Protein AF-A0A343TN16-F1 (afdb_monomer)

Solvent-accessible surface area (backbone atoms only — not comparable to full-atom values): 18286 Å² total; per-residue (Å²): 132,73,60,64,62,48,52,47,49,55,52,54,58,63,72,53,75,73,68,29,46,30,37,40,38,38,38,71,70,54,13,65,46,62,75,41,50,66,46,82,44,80,40,71,47,59,22,46,47,51,43,51,52,51,49,22,72,74,29,70,71,35,59,59,62,58,31,29,94,83,66,79,51,55,13,85,66,36,43,46,20,56,72,82,42,49,26,80,80,62,59,33,54,66,28,69,59,53,70,70,37,40,35,36,47,35,72,45,61,82,80,66,61,86,51,41,31,32,31,37,51,55,55,48,14,23,35,58,48,23,47,51,36,25,46,54,48,39,47,47,37,30,78,71,69,37,54,42,48,66,44,43,20,20,88,58,92,62,86,60,39,42,25,60,89,64,54,74,45,69,54,80,44,52,56,58,58,64,68,43,98,77,32,44,48,30,39,35,32,33,11,16,49,53,89,48,80,87,51,94,44,14,38,42,48,38,46,74,69,37,60,60,18,49,52,53,41,44,28,41,75,51,68,18,28,37,34,15,14,10,45,12,25,51,32,40,41,70,33,62,71,30,59,77,30,67,31,24,29,18,80,95,45,44,66,63,43,41,75,68,44,26,41,71,48,98,40,37,24,23,42,55,87,53,41,36,17,8,12,45,45,70,23,15,40,50,41,30,37,52,48,48,28,48,67,68,33,72,77,34,84,80,48,103,64,52,75,54,69,63,41,55,49,48,28,60,73,71,72,47,86,82,70,90,41,71,47,72,64,81,76,85,75,89,67,92,73,90,80,90,74,90,81,136

Organism: NCBI:txid2055893

InterPro domains:
  IPR002818 DJ-1/PfpI [PF01965] (117-293)
  IPR003749 Sulfur carrier ThiS/MoaD-like [PF02597] (25-112)
  IPR012675 Beta-grasp domain superfamily [G3DSA:3.10.20.30] (20-110)
  IPR016155 Molybdopterin synthase/thiamin biosynthesis sulphur carrier, beta-grasp [SSF54285] (17-112)
  IPR029062 Class I glutamine amidotransferase-like [G3DSA:3.40.50.880] (111-335)
  IPR029062 Class I glutamine amidotransferase-like [SSF52317] (116-302)
  IPR052158 Isonitrile Hydratase and Quaternary Amine Regulator [PTHR43130] (115-326)
  IPR054834 Small archaeal modifier protein 1/3 [NF041918] (22-112)

Sequence (344 aa):
MRTWERDRRLQEDRALTARVNVEFRLFGPFRDAAGTNQLAVETDANTYRELLGELEGRHPELEGELLDAEGTDLAGDTVVTKNGTDVRHLDGLETPVEDGDVVRAVPSVYGGSDTTSVHILLYDGFDELDAIGPYEVFDYAREFGVGIDPSYRTLEPVEQVTASHGTRILPDGTLPEPGASDAPDLLVVPGGGWSSRDGEASAWVEAQRGDVPRALSAHHRAGARVAGVCTGGLLLATAGLTDDRPAVTHASALEELRETGADVRDARVVDDGDLLTAGGVTSGLDLALYLVERIADPDVADTDVADPDVADRIATVIEYDRRFDVVRTAGTDATGGRDESEFD

Structure (mmCIF, N/CA/C/O backbone):
data_AF-A0A343TN16-F1
#
_entry.id   AF-A0A343TN16-F1
#
loop_
_atom_site.group_PDB
_atom_site.id
_atom_site.type_symbol
_atom_site.label_atom_id
_atom_site.label_alt_id
_atom_site.label_comp_id
_atom_site.label_asym_id
_atom_site.label_entity_id
_atom_site.label_seq_id
_atom_site.pdbx_PDB_ins_code
_atom_site.Cartn_x
_atom_site.Cartn_y
_atom_site.Cartn_z
_atom_site.occupancy
_atom_site.B_iso_or_equiv
_atom_site.auth_seq_id
_atom_site.auth_comp_id
_atom_site.auth_asym_id
_atom_site.auth_atom_id
_atom_site.pdbx_PDB_model_num
ATOM 1 N N . MET A 1 1 ? -40.435 20.219 65.864 1.00 49.56 1 MET A N 1
ATOM 2 C CA . MET A 1 1 ? -39.696 18.956 65.650 1.00 49.56 1 MET A CA 1
ATOM 3 C C . MET A 1 1 ? -40.179 18.136 64.443 1.00 49.56 1 MET A C 1
ATOM 5 O O . MET A 1 1 ? -39.541 17.147 64.160 1.00 49.56 1 MET A O 1
ATOM 9 N N . ARG A 1 2 ? -41.244 18.523 63.705 1.00 56.31 2 ARG A N 1
ATOM 10 C CA . ARG A 1 2 ? -41.738 17.779 62.514 1.00 56.31 2 ARG A CA 1
ATOM 11 C C . ARG A 1 2 ? -41.484 18.458 61.156 1.00 56.31 2 ARG A C 1
ATOM 13 O O . ARG A 1 2 ? -41.778 17.877 60.123 1.00 56.31 2 ARG A O 1
ATOM 20 N N . THR A 1 3 ? -40.987 19.693 61.150 1.00 52.75 3 THR A N 1
ATOM 21 C CA . THR A 1 3 ? -40.663 20.460 59.932 1.00 52.75 3 THR A CA 1
ATOM 22 C C . THR A 1 3 ? -39.215 20.253 59.497 1.00 52.75 3 THR A C 1
ATOM 24 O O . THR A 1 3 ? -38.964 20.076 58.317 1.00 52.75 3 THR A O 1
ATOM 27 N N . TRP A 1 4 ? -38.285 20.138 60.449 1.00 47.69 4 TRP A N 1
ATOM 28 C CA . TRP A 1 4 ? -36.859 19.920 60.168 1.00 47.69 4 TRP A CA 1
ATOM 29 C C . TRP A 1 4 ? -36.573 18.532 59.570 1.00 47.69 4 TRP A C 1
ATOM 31 O O . TRP A 1 4 ? -35.810 18.411 58.623 1.00 47.69 4 TRP A O 1
ATOM 41 N N . GLU A 1 5 ? -37.260 17.490 60.049 1.00 48.12 5 GLU A N 1
ATOM 42 C CA . GLU A 1 5 ? -37.194 16.142 59.458 1.00 48.12 5 GLU A CA 1
ATOM 43 C C . GLU A 1 5 ? -37.859 16.075 58.077 1.00 48.12 5 GLU A C 1
ATOM 45 O O . GLU A 1 5 ? -37.494 15.228 57.275 1.00 48.12 5 GLU A O 1
ATOM 50 N N . ARG A 1 6 ? -38.813 16.967 57.774 1.00 53.59 6 ARG A N 1
ATOM 51 C CA . ARG A 1 6 ? -39.521 17.004 56.486 1.00 53.59 6 ARG A CA 1
ATOM 52 C C . ARG A 1 6 ? -38.732 17.776 55.428 1.00 53.59 6 ARG A C 1
ATOM 54 O O . ARG A 1 6 ? -38.668 17.316 54.297 1.00 53.59 6 ARG A O 1
ATOM 61 N N . ASP A 1 7 ? -38.087 18.877 55.811 1.00 52.66 7 ASP A N 1
ATOM 62 C CA . ASP A 1 7 ? -37.171 19.630 54.945 1.00 52.66 7 ASP A CA 1
ATOM 63 C C . ASP A 1 7 ? -35.881 18.850 54.678 1.00 52.66 7 ASP A C 1
ATOM 65 O O . ASP A 1 7 ? -35.395 18.850 53.553 1.00 52.66 7 ASP A O 1
ATOM 69 N N . ARG A 1 8 ? -35.378 18.103 55.671 1.00 51.59 8 ARG A N 1
ATOM 70 C CA . ARG A 1 8 ? -34.257 17.181 55.477 1.00 51.59 8 ARG A CA 1
ATOM 71 C C . ARG A 1 8 ? -34.632 16.028 54.546 1.00 51.59 8 ARG A C 1
ATOM 73 O O . ARG A 1 8 ? -33.863 15.743 53.646 1.00 51.59 8 ARG A O 1
ATOM 80 N N . ARG A 1 9 ? -35.833 15.449 54.671 1.00 48.25 9 ARG A N 1
ATOM 81 C CA . ARG A 1 9 ? -36.319 14.423 53.731 1.00 48.25 9 ARG A CA 1
ATOM 82 C C . ARG A 1 9 ? -36.550 14.972 52.323 1.00 48.25 9 ARG A C 1
ATOM 84 O O . ARG A 1 9 ? -36.322 14.251 51.376 1.00 48.25 9 ARG A O 1
ATOM 91 N N . LEU A 1 10 ? -36.949 16.239 52.177 1.00 48.88 10 LEU A N 1
ATOM 92 C CA . LEU A 1 10 ? -37.098 16.908 50.875 1.00 48.88 10 LEU A CA 1
ATOM 93 C C . LEU A 1 10 ? -35.760 17.362 50.266 1.00 48.88 10 LEU A C 1
ATOM 95 O O . LEU A 1 10 ? -35.683 17.520 49.052 1.00 48.88 10 LEU A O 1
ATOM 99 N N . GLN A 1 11 ? -34.722 17.592 51.079 1.00 47.97 11 GLN A N 1
ATOM 100 C CA . GLN A 1 11 ? -33.345 17.818 50.619 1.00 47.97 11 GLN A CA 1
ATOM 101 C C . GLN A 1 11 ? -32.606 16.504 50.333 1.00 47.97 11 GLN A C 1
ATOM 103 O O . GLN A 1 11 ? -31.831 16.463 49.388 1.00 47.97 11 GLN A O 1
ATOM 108 N N . GLU A 1 12 ? -32.881 15.437 51.085 1.00 44.91 12 GLU A N 1
ATOM 109 C CA . GLU A 1 12 ? -32.401 14.074 50.821 1.00 44.91 12 GLU A CA 1
ATOM 110 C C . GLU A 1 12 ? -33.120 13.471 49.594 1.00 44.91 12 GLU A C 1
ATOM 112 O O . GLU A 1 12 ? -32.449 12.912 48.739 1.00 44.91 12 GLU A O 1
ATOM 117 N N . ASP A 1 13 ? -34.429 13.705 49.407 1.00 42.53 13 ASP A N 1
ATOM 118 C CA . ASP A 1 13 ? -35.179 13.322 48.190 1.00 42.53 13 ASP A CA 1
ATOM 119 C C . ASP A 1 13 ? -34.811 14.186 46.966 1.00 42.53 13 ASP A C 1
ATOM 121 O O . ASP A 1 13 ? -35.015 13.756 45.838 1.00 42.53 13 ASP A O 1
ATOM 125 N N . ARG A 1 14 ? -34.268 15.401 47.152 1.00 42.28 14 ARG A N 1
ATOM 126 C CA . ARG A 1 14 ? -33.701 16.224 46.057 1.00 42.28 14 ARG A CA 1
ATOM 127 C C . ARG A 1 14 ? -32.246 15.892 45.735 1.00 42.28 14 ARG A C 1
ATOM 129 O O . ARG A 1 14 ? -31.753 16.345 44.708 1.00 42.28 14 ARG A O 1
ATOM 136 N N . ALA A 1 15 ? -31.568 15.159 46.615 1.00 42.88 15 ALA A N 1
ATOM 137 C CA . ALA A 1 15 ? -30.232 14.620 46.378 1.00 42.88 15 ALA A CA 1
ATOM 138 C C . ALA A 1 15 ? -30.279 13.237 45.697 1.00 42.88 15 ALA A C 1
ATOM 140 O O . ALA A 1 15 ? -29.236 12.686 45.366 1.00 42.88 15 ALA A O 1
ATOM 141 N N . LEU A 1 16 ? -31.482 12.701 45.465 1.00 48.91 16 LEU A N 1
ATOM 142 C CA . LEU A 1 16 ? -31.745 11.523 44.649 1.00 48.91 16 LEU A CA 1
ATOM 143 C C . LEU A 1 16 ? -32.191 11.984 43.248 1.00 48.91 16 LEU A C 1
ATOM 145 O O . LEU A 1 16 ? -33.188 12.691 43.105 1.00 48.91 16 LEU A O 1
ATOM 149 N N . THR A 1 17 ? -31.417 11.573 42.238 1.00 54.09 17 THR A N 1
ATOM 150 C CA . THR A 1 17 ? -31.709 11.643 40.791 1.00 54.09 17 THR A CA 1
ATOM 151 C C . THR A 1 17 ? -31.594 13.018 40.107 1.00 54.09 17 THR A C 1
ATOM 153 O O . THR A 1 17 ? -32.508 13.475 39.418 1.00 54.09 17 THR A O 1
ATOM 156 N N . ALA A 1 18 ? -30.442 13.687 40.220 1.00 65.19 18 ALA A N 1
ATOM 157 C CA . ALA A 1 18 ? -30.061 14.665 39.197 1.00 65.19 18 ALA A CA 1
ATOM 158 C C . ALA A 1 18 ? -29.541 13.889 37.980 1.00 65.19 18 ALA A C 1
ATOM 160 O O . ALA A 1 18 ? -28.446 13.339 38.038 1.00 65.19 18 ALA A O 1
ATOM 161 N N . ARG A 1 19 ? -30.345 13.798 36.914 1.00 84.25 19 ARG A N 1
ATOM 162 C CA . ARG A 1 19 ? -29.878 13.205 35.658 1.00 84.25 19 ARG A CA 1
ATOM 163 C C . ARG A 1 19 ? -28.791 14.095 35.067 1.00 84.25 19 ARG A C 1
ATOM 165 O O . ARG A 1 19 ? -28.946 15.318 35.041 1.00 84.25 19 ARG A O 1
ATOM 172 N N . VAL A 1 20 ? -27.710 13.475 34.629 1.00 91.75 20 VAL A N 1
ATOM 173 C CA . VAL A 1 20 ? -26.542 14.132 34.046 1.00 91.75 20 VAL A CA 1
ATOM 174 C C . VAL A 1 20 ? -26.447 13.780 32.568 1.00 91.75 20 VAL A C 1
ATOM 176 O O . VAL A 1 20 ? -26.908 12.720 32.143 1.00 91.75 20 VAL A O 1
ATOM 179 N N . ASN A 1 21 ? -25.890 14.684 31.770 1.00 93.06 21 ASN A N 1
ATOM 180 C CA . ASN A 1 21 ? -25.667 14.471 30.348 1.00 93.06 21 ASN A CA 1
ATOM 181 C C . ASN A 1 21 ? -24.225 14.047 30.121 1.00 93.06 21 ASN A C 1
ATOM 183 O O . ASN A 1 21 ? -23.298 14.743 30.527 1.00 93.06 21 ASN A O 1
ATOM 187 N N . VAL A 1 22 ? -24.052 12.934 29.426 1.00 95.69 22 VAL A N 1
ATOM 188 C CA . VAL A 1 22 ? -22.752 12.363 29.095 1.00 95.69 22 VAL A CA 1
ATOM 189 C C . VAL A 1 22 ? -22.665 12.194 27.583 1.00 95.69 22 VAL A C 1
ATOM 191 O O . VAL A 1 22 ? -23.631 11.786 26.937 1.00 95.69 22 VAL A O 1
ATOM 194 N N . GLU A 1 23 ? -21.515 12.514 27.000 1.00 93.69 23 GLU A N 1
ATOM 195 C CA . GLU A 1 23 ? -21.214 12.254 25.592 1.00 93.69 23 GLU A CA 1
ATOM 196 C C . GLU A 1 23 ? -20.346 10.999 25.486 1.00 93.69 23 GLU A C 1
ATOM 198 O O . GLU A 1 23 ? -19.201 10.994 25.931 1.00 93.69 23 GLU A O 1
ATOM 203 N N . PHE A 1 24 ? -20.855 9.949 24.851 1.00 93.00 24 PHE A N 1
ATOM 204 C CA . PHE A 1 24 ? -20.050 8.807 24.442 1.00 93.00 24 PHE A CA 1
ATOM 205 C C . PHE A 1 24 ? -19.439 9.040 23.068 1.00 93.00 24 PHE A C 1
ATOM 207 O O . PHE A 1 24 ? -20.124 9.447 22.129 1.00 93.00 24 PHE A O 1
ATOM 214 N N . ARG A 1 25 ? -18.159 8.700 22.940 1.00 86.38 25 ARG A N 1
ATOM 215 C CA . ARG A 1 25 ? -17.454 8.544 21.669 1.00 86.38 25 ARG A CA 1
ATOM 216 C C . ARG A 1 25 ? -17.039 7.092 21.520 1.00 86.38 25 ARG A C 1
ATOM 218 O O . ARG A 1 25 ? -16.267 6.587 22.340 1.00 86.38 25 ARG A O 1
ATOM 225 N N . LEU A 1 26 ? -17.565 6.455 20.484 1.00 84.12 26 LEU A N 1
ATOM 226 C CA . LEU A 1 26 ? -17.401 5.034 20.210 1.00 84.12 26 LEU A CA 1
ATOM 227 C C . LEU A 1 26 ? -16.500 4.833 18.993 1.00 84.12 26 LEU A C 1
ATOM 229 O O . LEU A 1 26 ? -16.500 5.645 18.063 1.00 84.12 26 LEU A O 1
ATOM 233 N N . PHE A 1 27 ? -15.726 3.752 19.015 1.00 77.00 27 PHE A N 1
ATOM 234 C CA . PHE A 1 27 ? -14.701 3.450 18.019 1.00 77.00 27 PHE A CA 1
ATOM 235 C C . PHE A 1 27 ? -14.769 1.979 17.609 1.00 77.00 27 PHE A C 1
ATOM 237 O O . PHE A 1 27 ? -15.127 1.130 18.425 1.00 77.00 27 PHE A O 1
ATOM 244 N N . GLY A 1 28 ? -14.392 1.694 16.359 1.00 75.25 28 GLY A N 1
ATOM 245 C CA . GLY A 1 28 ? -14.323 0.332 15.822 1.00 75.25 28 GLY A CA 1
ATOM 246 C C . GLY A 1 28 ? -15.630 -0.450 16.029 1.00 75.25 28 GLY A C 1
ATOM 247 O O . GLY A 1 28 ? -16.699 0.131 15.824 1.00 75.25 28 GLY A O 1
ATOM 248 N N . PRO A 1 29 ? -15.567 -1.703 16.520 1.00 72.31 29 PRO A N 1
ATOM 249 C CA . PRO A 1 29 ? -16.740 -2.544 16.760 1.00 72.31 29 PRO A CA 1
ATOM 250 C C . PRO A 1 29 ? -17.847 -1.874 17.583 1.00 72.31 29 PRO A C 1
ATOM 252 O O . PRO A 1 29 ? -19.023 -2.060 17.290 1.00 72.31 29 PRO A O 1
ATOM 255 N N . PHE A 1 30 ? -17.507 -1.025 18.562 1.00 81.56 30 PHE A N 1
ATOM 256 C CA . PHE A 1 30 ? -18.523 -0.350 19.378 1.00 81.56 30 PHE A CA 1
ATOM 257 C C . PHE A 1 30 ? -19.328 0.675 18.579 1.00 81.56 30 PHE A C 1
ATOM 259 O O . PHE A 1 30 ? -20.517 0.862 18.823 1.00 81.56 30 PHE A O 1
ATOM 266 N N . ARG A 1 31 ? -18.687 1.357 17.621 1.00 80.19 31 ARG A N 1
ATOM 267 C CA . ARG A 1 31 ? -19.376 2.267 16.698 1.00 80.19 31 ARG A CA 1
ATOM 268 C C . ARG A 1 31 ? -20.323 1.479 15.801 1.00 80.19 31 ARG A C 1
ATOM 270 O O . ARG A 1 31 ? -21.446 1.925 15.584 1.00 80.19 31 ARG A O 1
ATOM 277 N N . ASP A 1 32 ? -19.855 0.349 15.284 1.00 72.81 32 ASP A N 1
ATOM 278 C CA . ASP A 1 32 ? -20.600 -0.462 14.324 1.00 72.81 32 ASP A CA 1
ATOM 279 C C . ASP A 1 32 ? -21.829 -1.092 14.999 1.00 72.81 32 ASP A C 1
ATOM 281 O O . ASP A 1 32 ? -22.939 -0.986 14.479 1.00 72.81 32 ASP A O 1
ATOM 285 N N . ALA A 1 33 ? -21.665 -1.602 16.223 1.00 74.06 33 ALA A N 1
ATOM 286 C CA . ALA A 1 33 ? -22.756 -2.086 17.066 1.00 74.06 33 ALA A CA 1
ATOM 287 C C . ALA A 1 33 ? -23.747 -0.974 17.459 1.00 74.06 33 ALA A C 1
ATOM 289 O O . ALA A 1 33 ? -24.959 -1.170 17.422 1.00 74.06 33 ALA A O 1
ATOM 290 N N . ALA A 1 34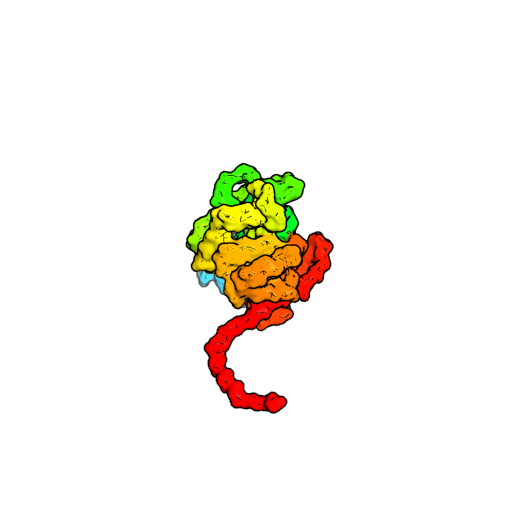 ? -23.262 0.226 17.796 1.00 76.75 34 ALA A N 1
ATOM 291 C CA . ALA A 1 34 ? -24.133 1.344 18.164 1.00 76.75 34 ALA A CA 1
ATOM 292 C C . ALA A 1 34 ? -24.800 2.048 16.966 1.00 76.75 34 ALA A C 1
ATOM 294 O O . ALA A 1 34 ? -25.726 2.842 17.161 1.00 76.75 34 ALA A O 1
ATOM 295 N N . GLY A 1 35 ? -24.308 1.825 15.743 1.00 76.25 35 GLY A N 1
ATOM 296 C CA . GLY A 1 35 ? -24.730 2.524 14.525 1.00 76.25 35 GLY A CA 1
ATOM 297 C C . GLY A 1 35 ? -24.344 4.011 14.472 1.00 76.25 35 GLY A C 1
ATOM 298 O O . GLY A 1 35 ? -24.856 4.755 13.635 1.00 76.25 35 GLY A O 1
ATOM 299 N N . THR A 1 36 ? -23.482 4.485 15.377 1.00 75.56 36 THR A N 1
ATOM 300 C CA . THR A 1 36 ? -23.016 5.881 15.442 1.00 75.56 36 THR A CA 1
ATOM 301 C C . THR A 1 36 ? -21.710 5.991 16.228 1.00 75.56 36 THR A C 1
ATOM 303 O O . THR A 1 36 ? -21.440 5.214 17.141 1.00 75.56 36 THR A O 1
ATOM 306 N N . ASN A 1 37 ? -20.887 6.990 15.899 1.00 67.81 37 ASN A N 1
ATOM 307 C CA . ASN A 1 37 ? -19.631 7.267 16.604 1.00 67.81 37 ASN A CA 1
ATOM 308 C C . ASN A 1 37 ? -19.799 8.207 17.809 1.00 67.81 37 ASN A C 1
ATOM 310 O O . ASN A 1 37 ? -18.862 8.358 18.595 1.00 67.81 37 ASN A O 1
ATOM 314 N N . GLN A 1 38 ? -20.959 8.854 17.948 1.00 84.19 38 GLN A N 1
ATOM 315 C CA . GLN A 1 38 ? -21.271 9.766 19.045 1.00 84.19 38 GLN A CA 1
ATOM 316 C C . GLN A 1 38 ? -22.696 9.557 19.551 1.00 84.19 38 GLN A C 1
ATOM 318 O O . GLN A 1 38 ? -23.645 9.485 18.765 1.00 84.19 38 GLN A O 1
ATOM 323 N N . LEU A 1 39 ? -22.844 9.510 20.875 1.00 88.50 39 LEU A N 1
ATOM 324 C CA . LEU A 1 39 ? -24.129 9.390 21.561 1.00 88.50 39 LEU A CA 1
ATOM 325 C C . LEU A 1 39 ? -24.182 10.357 22.739 1.00 88.50 39 LEU A C 1
ATOM 327 O O . LEU A 1 39 ? -23.307 10.348 23.597 1.00 88.50 39 LEU A O 1
ATOM 331 N N . ALA A 1 40 ? -25.244 11.155 22.813 1.00 90.38 40 ALA A N 1
ATOM 332 C CA . ALA A 1 40 ? -25.573 11.903 24.018 1.00 90.38 40 ALA A CA 1
ATOM 333 C C . ALA A 1 40 ? -26.529 11.066 24.878 1.00 90.38 40 ALA A C 1
ATOM 335 O O . ALA A 1 40 ? -27.615 10.683 24.430 1.00 90.38 40 ALA A O 1
ATOM 336 N N . VAL A 1 41 ? -26.123 10.781 26.110 1.00 90.81 41 VAL A N 1
ATOM 337 C CA . VAL A 1 41 ? -26.854 9.945 27.061 1.00 90.81 41 VAL A CA 1
ATOM 338 C C . VAL A 1 41 ? -27.200 10.778 28.289 1.00 90.81 41 VAL A C 1
ATOM 340 O O . VAL A 1 41 ? -26.325 11.272 28.990 1.00 90.81 41 VAL A O 1
ATOM 343 N N . GLU A 1 42 ? -28.497 10.937 28.542 1.00 94.38 42 GLU A N 1
ATOM 344 C CA . GLU A 1 42 ? -29.010 11.474 29.802 1.00 94.38 42 GLU A CA 1
ATOM 345 C C . GLU A 1 42 ? -29.247 10.306 30.772 1.00 94.38 42 GLU A C 1
ATOM 347 O O . GLU A 1 42 ? -30.136 9.482 30.537 1.00 94.38 42 GLU A O 1
ATOM 352 N N . THR A 1 43 ? -28.473 10.245 31.853 1.00 92.94 43 THR A N 1
ATOM 353 C CA . THR A 1 43 ? -28.395 9.090 32.766 1.00 92.94 43 THR A CA 1
ATOM 354 C C . THR A 1 43 ? -28.520 9.513 34.232 1.00 92.94 43 THR A C 1
ATOM 356 O O . THR A 1 43 ? -28.252 10.663 34.583 1.00 92.94 43 THR A O 1
ATOM 359 N N . ASP A 1 44 ? -28.957 8.601 35.096 1.00 92.69 44 ASP A N 1
ATOM 360 C CA . ASP A 1 44 ? -28.862 8.700 36.557 1.00 92.69 44 ASP A CA 1
ATOM 361 C C . ASP A 1 44 ? -27.793 7.770 37.162 1.00 92.69 44 ASP A C 1
ATOM 363 O O . ASP A 1 44 ? -27.732 7.620 38.386 1.00 92.69 44 ASP A O 1
ATOM 367 N N . ALA A 1 45 ? -26.936 7.186 36.317 1.00 93.38 45 ALA A N 1
ATOM 368 C CA . ALA A 1 45 ? -25.781 6.401 36.724 1.00 93.38 45 ALA A CA 1
ATOM 369 C C . ALA A 1 45 ? -24.828 7.231 37.588 1.00 93.38 45 ALA A C 1
ATOM 371 O O . ALA A 1 45 ? -24.448 8.352 37.247 1.00 93.38 45 ALA A O 1
ATOM 372 N N . ASN A 1 46 ? -24.410 6.649 38.707 1.00 93.44 46 ASN A N 1
ATOM 373 C CA . ASN A 1 46 ? -23.479 7.273 39.641 1.00 93.44 46 ASN A CA 1
ATOM 374 C C . ASN A 1 46 ? -22.033 6.883 39.331 1.00 93.44 46 ASN A C 1
ATOM 376 O O . ASN A 1 46 ? -21.118 7.636 39.661 1.00 93.44 46 ASN A O 1
ATOM 380 N N . THR A 1 47 ? -21.826 5.724 38.702 1.00 96.94 47 THR A N 1
ATOM 381 C CA . THR A 1 47 ? -20.507 5.174 38.375 1.00 96.94 47 THR A CA 1
ATOM 382 C C . THR A 1 47 ? -20.395 4.806 36.900 1.00 96.94 47 THR A C 1
ATOM 384 O O . THR A 1 47 ? -21.396 4.582 36.216 1.00 96.94 47 THR A O 1
ATOM 387 N N . TYR A 1 48 ? -19.161 4.716 36.399 1.00 96.69 48 TYR A N 1
ATOM 388 C CA . TYR A 1 48 ? -18.905 4.289 35.021 1.00 96.69 48 TYR A CA 1
ATOM 389 C C . TYR A 1 48 ? -19.383 2.851 34.765 1.00 96.69 48 TYR A C 1
ATOM 391 O O . TYR A 1 48 ? -19.813 2.559 33.656 1.00 96.69 48 TYR A O 1
ATOM 399 N N . ARG A 1 49 ? -19.407 1.978 35.782 1.00 96.56 49 ARG A N 1
ATOM 400 C CA . ARG A 1 49 ? -20.054 0.657 35.707 1.00 96.56 49 ARG A CA 1
ATOM 401 C C . ARG A 1 49 ? -21.527 0.762 35.316 1.00 96.56 49 ARG A C 1
ATOM 403 O O . ARG A 1 49 ? -21.956 0.133 34.355 1.00 96.56 49 ARG A O 1
ATOM 410 N N . GLU A 1 50 ? -22.295 1.541 36.080 1.00 96.12 50 GLU A N 1
ATOM 411 C CA . GLU A 1 50 ? -23.736 1.724 35.864 1.00 96.12 50 GLU A CA 1
ATOM 412 C C . GLU A 1 50 ? -24.000 2.366 34.499 1.00 96.12 50 GLU A C 1
ATOM 414 O O . GLU A 1 50 ? -24.892 1.940 33.770 1.00 96.12 50 GLU A O 1
ATOM 419 N N . LEU A 1 51 ? -23.173 3.344 34.133 1.00 96.69 51 LEU A N 1
ATOM 420 C CA . LEU A 1 51 ? -23.262 4.072 32.875 1.00 96.69 51 LEU A CA 1
ATOM 421 C C . LEU A 1 51 ? -22.995 3.178 31.650 1.00 96.69 51 LEU A C 1
ATOM 423 O O . LEU A 1 51 ? -23.734 3.251 30.669 1.00 96.69 51 LEU A O 1
ATOM 427 N N . LEU A 1 52 ? -21.959 2.333 31.693 1.00 95.56 52 LEU A N 1
ATOM 428 C CA . LEU A 1 52 ? -21.657 1.385 30.613 1.00 95.56 52 LEU A CA 1
ATOM 429 C C . LEU A 1 52 ? -22.741 0.308 30.502 1.00 95.56 52 LEU A C 1
ATOM 431 O O . LEU A 1 52 ? -23.186 0.018 29.396 1.00 95.56 52 LEU A O 1
ATOM 435 N N . GLY A 1 53 ? -23.237 -0.207 31.632 1.00 94.56 53 GLY A N 1
ATOM 436 C CA . GLY A 1 53 ? -24.350 -1.158 31.639 1.00 94.56 53 GLY A CA 1
ATOM 437 C C . GLY A 1 53 ? -25.657 -0.558 31.103 1.00 94.56 53 GLY A C 1
ATOM 438 O O . GLY A 1 53 ? -26.413 -1.241 30.414 1.00 94.56 53 GLY A O 1
ATOM 439 N N . GLU A 1 54 ? -25.925 0.730 31.353 1.00 93.88 54 GLU A N 1
ATOM 440 C CA . GLU A 1 54 ? -27.050 1.429 30.717 1.00 93.88 54 GLU A CA 1
ATOM 441 C C . GLU A 1 54 ? -26.860 1.517 29.196 1.00 93.88 54 GLU A C 1
ATOM 443 O O . GLU A 1 54 ? -27.822 1.330 28.449 1.00 93.88 54 GLU A O 1
ATOM 448 N N . LEU A 1 55 ? -25.636 1.780 28.728 1.00 93.00 55 LEU A N 1
ATOM 449 C CA . LEU A 1 55 ? -25.339 1.846 27.299 1.00 93.00 55 LEU A CA 1
ATOM 450 C C . LEU A 1 55 ? -25.552 0.487 26.611 1.00 93.00 55 LEU A C 1
ATOM 452 O O . LEU A 1 55 ? -26.264 0.447 25.608 1.00 93.00 55 LEU A O 1
ATOM 456 N N . GLU A 1 56 ? -25.027 -0.608 27.170 1.00 92.81 56 GLU A N 1
ATOM 457 C CA . GLU A 1 56 ? -25.269 -1.976 26.673 1.00 92.81 56 GLU A CA 1
ATOM 458 C C . GLU A 1 56 ? -26.765 -2.334 26.708 1.00 92.81 56 GLU A C 1
ATOM 460 O O . GLU A 1 56 ? -27.313 -2.881 25.756 1.00 92.81 56 GLU A O 1
ATOM 465 N N . GLY A 1 57 ? -27.491 -1.932 27.757 1.00 89.19 57 GLY A N 1
ATOM 466 C CA . GLY A 1 57 ? -28.939 -2.149 27.839 1.00 89.19 57 GLY A CA 1
ATOM 467 C C . GLY A 1 57 ? -29.756 -1.376 26.791 1.00 89.19 57 GLY A C 1
ATOM 468 O O . GLY A 1 57 ? -30.869 -1.783 26.448 1.00 89.19 57 GLY A O 1
ATOM 469 N N . ARG A 1 58 ? -29.233 -0.253 26.283 1.00 89.62 58 ARG A N 1
ATOM 470 C CA . ARG A 1 58 ? -29.864 0.562 25.226 1.00 89.62 58 ARG A CA 1
ATOM 471 C C . ARG A 1 58 ? -29.488 0.109 23.818 1.00 89.62 58 ARG A C 1
ATOM 473 O O . ARG A 1 58 ? -30.260 0.371 22.896 1.00 89.62 58 ARG A O 1
ATOM 480 N N . HIS A 1 59 ? -28.343 -0.549 23.678 1.00 87.31 59 HIS A N 1
ATOM 481 C CA . HIS A 1 59 ? -27.792 -1.070 22.433 1.00 87.31 59 HIS A CA 1
ATOM 482 C C . HIS A 1 59 ? -27.433 -2.546 22.646 1.00 87.31 59 HIS A C 1
ATOM 484 O O . HIS A 1 59 ? -26.295 -2.836 23.008 1.00 87.31 59 HIS A O 1
ATOM 490 N N . PRO A 1 60 ? -28.388 -3.477 22.462 1.00 85.94 60 PRO A N 1
ATOM 491 C CA . PRO A 1 60 ? -28.166 -4.903 22.710 1.00 85.94 60 PRO A CA 1
ATOM 492 C C . PRO A 1 60 ? -26.985 -5.493 21.929 1.00 85.94 60 PRO A C 1
ATOM 494 O O . PRO A 1 60 ? -26.402 -6.483 22.351 1.00 85.94 60 PRO A O 1
ATOM 497 N N . GLU A 1 61 ? -26.615 -4.885 20.802 1.00 84.00 61 GLU A N 1
ATOM 498 C CA . GLU A 1 61 ? -25.439 -5.252 20.011 1.00 84.00 61 GLU A CA 1
ATOM 499 C C . GLU A 1 61 ? -24.104 -4.981 20.733 1.00 84.00 61 GLU A C 1
ATOM 501 O O . GLU A 1 61 ? -23.077 -5.497 20.307 1.00 84.00 61 GLU A O 1
ATOM 506 N N . LEU A 1 62 ? -24.106 -4.181 21.808 1.00 84.62 62 LEU A N 1
ATOM 507 C CA . LEU A 1 62 ? -22.953 -3.924 22.678 1.00 84.62 62 LEU A CA 1
ATOM 508 C C . LEU A 1 62 ? -22.905 -4.843 23.908 1.00 84.62 62 LEU A C 1
ATOM 510 O O . LEU A 1 62 ? -21.977 -4.721 24.701 1.00 84.62 62 LEU A O 1
ATOM 514 N N . GLU A 1 63 ? -23.894 -5.714 24.129 1.00 85.25 63 GLU A N 1
ATOM 515 C CA . GLU A 1 63 ? -23.946 -6.550 25.335 1.00 85.25 63 GLU A CA 1
ATOM 516 C C . GLU A 1 63 ? -22.723 -7.479 25.423 1.00 85.25 63 GLU A C 1
ATOM 518 O O . GLU A 1 63 ? -22.531 -8.355 24.580 1.00 85.25 63 GLU A O 1
ATOM 523 N N . GLY A 1 64 ? -21.907 -7.303 26.469 1.00 79.19 64 GLY A N 1
ATOM 524 C CA . GLY A 1 64 ? -20.679 -8.076 26.675 1.00 79.19 64 GLY A CA 1
ATOM 525 C C . GLY A 1 64 ? -19.455 -7.541 25.923 1.00 79.19 64 GLY A C 1
ATOM 526 O O . GLY A 1 64 ? -18.386 -8.148 26.001 1.00 79.19 64 GLY A O 1
ATOM 527 N N . GLU A 1 65 ? -19.599 -6.419 25.213 1.00 83.81 65 GLU A N 1
ATOM 528 C CA . GLU A 1 65 ? -18.525 -5.766 24.455 1.00 83.81 65 GLU A CA 1
ATOM 529 C C . GLU A 1 65 ? -17.834 -4.658 25.266 1.00 83.81 65 GLU A C 1
ATOM 531 O O . GLU A 1 65 ? -16.665 -4.354 25.026 1.00 83.81 65 GLU A O 1
ATOM 536 N N . LEU A 1 66 ? -18.521 -4.047 26.241 1.00 90.25 66 LEU A N 1
ATOM 537 C CA . LEU A 1 66 ? -17.960 -2.995 27.099 1.00 90.25 66 LEU A CA 1
ATOM 538 C C . LEU A 1 66 ? -17.649 -3.510 28.504 1.00 90.25 66 LEU A C 1
ATOM 540 O O . LEU A 1 66 ? -16.618 -3.146 29.078 1.00 90.25 66 LEU A O 1
ATOM 544 N N . LEU A 1 67 ? -18.525 -4.350 29.053 1.00 91.81 67 LEU A N 1
ATOM 545 C CA . LEU A 1 67 ? -18.371 -4.998 30.353 1.00 91.81 67 LEU A CA 1
ATOM 546 C C . LEU A 1 67 ? -18.196 -6.511 30.192 1.00 91.81 67 LEU A C 1
ATOM 548 O O . LEU A 1 67 ? -18.747 -7.124 29.282 1.00 91.81 67 LEU A O 1
ATOM 552 N N . ASP A 1 68 ? -17.422 -7.129 31.085 1.00 88.06 68 ASP A N 1
ATOM 553 C CA . ASP A 1 68 ? -17.307 -8.587 31.119 1.0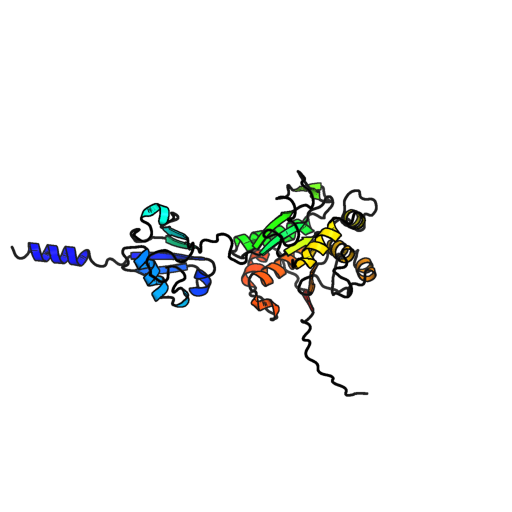0 88.06 68 ASP A CA 1
ATOM 554 C C . ASP A 1 68 ? -18.665 -9.267 31.396 1.00 88.06 68 ASP A C 1
ATOM 556 O O . ASP A 1 68 ? -19.640 -8.642 31.815 1.00 88.06 68 ASP A O 1
ATOM 560 N N . ALA A 1 69 ? -18.735 -10.588 31.208 1.00 82.81 69 ALA A N 1
ATOM 561 C CA . ALA A 1 69 ? -19.974 -11.349 31.401 1.00 82.81 69 ALA A CA 1
ATOM 562 C C . ALA A 1 69 ? -20.552 -11.275 32.834 1.00 82.81 69 ALA A C 1
ATOM 564 O O . ALA A 1 69 ? -21.716 -11.619 33.046 1.00 82.81 69 ALA A O 1
ATOM 565 N N . GLU A 1 70 ? -19.750 -10.875 33.826 1.00 85.25 70 GLU A N 1
ATOM 566 C CA . GLU A 1 70 ? -20.178 -10.703 35.218 1.00 85.25 70 GLU A CA 1
ATOM 567 C C . GLU A 1 70 ? -20.585 -9.245 35.519 1.00 85.25 70 GLU A C 1
ATOM 569 O O . GLU A 1 70 ? -21.125 -8.962 36.593 1.00 85.25 70 GLU A O 1
ATOM 574 N N . GLY A 1 71 ? -20.353 -8.321 34.581 1.00 86.19 71 GLY A N 1
ATOM 575 C CA . GLY A 1 71 ? -20.507 -6.882 34.752 1.00 86.19 71 GLY A CA 1
ATOM 576 C C . GLY A 1 71 ? -19.547 -6.301 35.789 1.00 86.19 71 GLY A C 1
ATOM 577 O O . GLY A 1 71 ? -19.835 -5.239 36.353 1.00 86.19 71 GLY A O 1
ATOM 578 N N . THR A 1 72 ? -18.458 -7.012 36.115 1.00 87.50 72 THR A N 1
ATOM 579 C CA . THR A 1 72 ? -17.544 -6.692 37.225 1.00 87.50 72 THR A CA 1
ATOM 580 C C . THR A 1 72 ? -16.301 -5.919 36.799 1.00 87.50 72 THR A C 1
ATOM 582 O O . THR A 1 72 ? -15.821 -5.088 37.581 1.00 87.50 72 THR A O 1
ATOM 585 N N . ASP A 1 73 ? -15.854 -6.102 35.564 1.00 90.75 73 ASP A N 1
ATOM 586 C CA . ASP A 1 73 ? -14.728 -5.402 34.950 1.00 90.75 73 ASP A CA 1
ATOM 587 C C . ASP A 1 73 ? -15.042 -5.027 33.488 1.00 90.75 73 ASP A C 1
ATOM 589 O O . ASP A 1 73 ? -16.116 -5.340 32.967 1.00 90.75 73 ASP A O 1
ATOM 593 N N . LEU A 1 74 ? -14.130 -4.302 32.840 1.00 90.44 74 LEU A N 1
ATOM 594 C CA . LEU A 1 74 ? -14.214 -4.001 31.409 1.00 90.44 74 LEU A CA 1
ATOM 595 C C . LEU A 1 74 ? -14.048 -5.283 30.578 1.00 90.44 74 LEU A C 1
ATOM 597 O O . LEU A 1 74 ? -13.256 -6.160 30.922 1.00 90.44 74 LEU A O 1
ATOM 601 N N . ALA A 1 75 ? -14.784 -5.384 29.470 1.00 84.88 75 ALA A N 1
ATOM 602 C CA . ALA A 1 75 ? -14.698 -6.528 28.568 1.00 84.88 75 ALA A CA 1
ATOM 603 C C . ALA A 1 75 ? -13.330 -6.589 27.879 1.00 84.88 75 ALA A C 1
ATOM 605 O O . ALA A 1 75 ? -12.892 -5.625 27.240 1.00 84.88 75 ALA A O 1
ATOM 606 N N . GLY A 1 76 ? -12.673 -7.748 27.961 1.00 81.75 76 GLY A N 1
ATOM 607 C CA . GLY A 1 76 ? -11.373 -7.969 27.334 1.00 81.75 76 GLY A CA 1
ATOM 608 C C . GLY A 1 76 ? -10.350 -6.937 27.800 1.00 81.75 76 GLY A C 1
ATOM 609 O O . GLY A 1 76 ? -10.173 -6.721 28.995 1.00 81.75 76 GLY A O 1
ATOM 610 N N . ASP A 1 77 ? -9.681 -6.287 26.852 1.00 77.56 77 ASP A N 1
ATOM 611 C CA . ASP A 1 77 ? -8.704 -5.256 27.184 1.00 77.56 77 ASP A CA 1
ATOM 612 C C . ASP A 1 77 ? -9.306 -3.828 27.182 1.00 77.56 77 ASP A C 1
ATOM 614 O O . ASP A 1 77 ? -8.578 -2.885 27.486 1.00 77.56 77 ASP A O 1
ATOM 618 N N . THR A 1 78 ? -10.588 -3.640 26.831 1.00 85.12 78 THR A N 1
ATOM 619 C CA . THR A 1 78 ? -11.265 -2.344 26.581 1.00 85.12 78 THR A CA 1
ATOM 620 C C . THR A 1 78 ? -10.757 -1.171 27.426 1.00 85.12 78 THR A C 1
ATOM 622 O O . THR A 1 78 ? -10.684 -1.225 28.651 1.00 85.12 78 THR A O 1
ATOM 625 N N . VAL A 1 79 ? -10.424 -0.063 26.759 1.00 86.88 79 VAL A N 1
ATOM 626 C CA . VAL A 1 79 ? -10.048 1.206 27.386 1.00 86.88 79 VAL A CA 1
ATOM 627 C C . VAL A 1 79 ? -11.256 2.124 27.452 1.00 86.88 79 VAL A C 1
ATOM 629 O O . VAL A 1 79 ? -11.778 2.571 26.430 1.00 86.88 79 VAL A O 1
ATOM 632 N N . VAL A 1 80 ? -11.641 2.499 28.667 1.00 92.56 80 VAL A N 1
ATOM 633 C CA . VAL A 1 80 ? -12.632 3.552 28.893 1.00 92.56 80 VAL A CA 1
ATOM 634 C C . VAL A 1 80 ? -11.945 4.763 29.505 1.00 92.56 80 VAL A C 1
ATOM 636 O O . VAL A 1 80 ? -11.165 4.641 30.446 1.00 92.56 80 VAL A O 1
ATOM 639 N N . THR A 1 81 ? -12.219 5.952 28.972 1.00 92.69 81 THR A N 1
ATOM 640 C CA . THR A 1 81 ? -11.671 7.207 29.506 1.00 92.69 81 THR A CA 1
ATOM 641 C C . THR A 1 81 ? -12.773 8.160 29.944 1.00 92.69 81 THR A C 1
ATOM 643 O O . THR A 1 81 ? -13.769 8.314 29.240 1.00 92.69 81 THR A O 1
ATOM 646 N N . LYS A 1 82 ? -12.538 8.856 31.059 1.00 96.00 82 LYS A N 1
ATOM 647 C CA . LYS A 1 82 ? -13.271 10.041 31.512 1.00 96.00 82 LYS A CA 1
ATOM 648 C C . LYS A 1 82 ? -12.511 11.290 31.085 1.00 96.00 82 LYS A C 1
ATOM 650 O O . L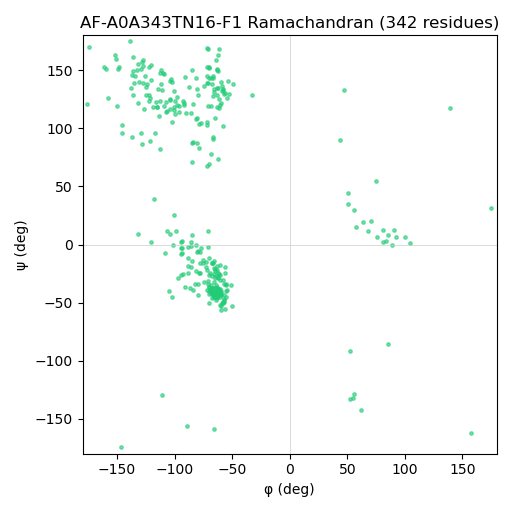YS A 1 82 ? -11.396 11.522 31.555 1.00 96.00 82 LYS A O 1
ATOM 655 N N . ASN A 1 83 ? -13.079 12.099 30.191 1.00 90.31 83 ASN A N 1
ATOM 656 C CA . ASN A 1 83 ? -12.486 13.370 29.745 1.00 90.31 83 ASN A CA 1
ATOM 657 C C . ASN A 1 83 ? -11.015 13.236 29.286 1.00 90.31 83 ASN A C 1
ATOM 659 O O . ASN A 1 83 ? -10.199 14.133 29.487 1.00 90.31 83 ASN A O 1
ATOM 663 N N . GLY A 1 84 ? -10.675 12.096 28.670 1.00 79.50 84 GLY A N 1
ATOM 664 C CA . GLY A 1 84 ? -9.327 11.781 28.182 1.00 79.50 84 GLY A CA 1
ATOM 665 C C . GLY A 1 84 ? -8.395 11.092 29.187 1.00 79.50 84 GLY A C 1
ATOM 666 O O . GLY A 1 84 ? -7.270 10.772 28.821 1.00 79.50 84 GLY A O 1
ATOM 667 N N . THR A 1 85 ? -8.839 10.831 30.420 1.00 83.94 85 THR A N 1
ATOM 668 C CA . THR A 1 85 ? -8.083 10.051 31.416 1.00 83.94 85 THR A CA 1
ATOM 669 C C . THR A 1 85 ? -8.666 8.648 31.526 1.00 83.94 85 THR A C 1
ATOM 671 O O . THR A 1 85 ? -9.863 8.510 31.759 1.00 83.94 85 THR A O 1
ATOM 674 N N . ASP A 1 86 ? -7.843 7.614 31.356 1.00 88.88 86 ASP A N 1
ATOM 675 C CA . ASP A 1 86 ? -8.251 6.214 31.535 1.00 88.88 86 ASP A CA 1
ATOM 676 C C . ASP A 1 86 ? -8.836 5.994 32.937 1.00 88.88 86 ASP A C 1
ATOM 678 O O . ASP A 1 86 ? -8.229 6.393 33.936 1.00 88.88 86 ASP A O 1
ATOM 682 N N . VAL A 1 87 ? -10.009 5.363 33.021 1.00 92.06 87 VAL A N 1
ATOM 683 C CA . VAL A 1 87 ? -10.688 5.102 34.298 1.00 92.06 87 VAL A CA 1
ATOM 684 C C . VAL A 1 87 ? -9.852 4.217 35.223 1.00 92.06 87 VAL A C 1
ATOM 686 O O . VAL A 1 87 ? -9.939 4.358 36.439 1.00 92.06 87 VAL A O 1
ATOM 689 N N . ARG A 1 88 ? -8.954 3.381 34.685 1.00 88.44 88 ARG A N 1
ATOM 690 C CA . ARG A 1 88 ? -7.980 2.585 35.458 1.00 88.44 88 ARG A CA 1
ATOM 691 C C . ARG A 1 88 ? -6.940 3.446 36.180 1.00 88.44 88 ARG A C 1
ATOM 693 O O . ARG A 1 88 ? -6.302 2.979 37.121 1.00 88.44 88 ARG A O 1
ATOM 700 N N . HIS A 1 89 ? -6.751 4.693 35.748 1.00 89.69 89 HIS A N 1
ATOM 701 C CA . HIS A 1 89 ? -5.930 5.699 36.432 1.00 89.69 89 HIS A CA 1
ATOM 702 C C . HIS A 1 89 ? -6.746 6.606 37.371 1.00 89.69 89 HIS A C 1
ATOM 704 O O . HIS A 1 89 ? -6.182 7.516 37.981 1.00 89.69 89 HIS A O 1
ATOM 710 N N . LEU A 1 90 ? -8.052 6.357 37.485 1.00 91.56 90 LEU A N 1
ATOM 711 C CA . LEU A 1 90 ? -8.979 6.973 38.430 1.00 91.56 90 LEU A CA 1
ATOM 712 C C . LEU A 1 90 ? -9.411 5.908 39.458 1.00 91.56 90 LEU A C 1
ATOM 714 O O . LEU A 1 90 ? -8.554 5.222 40.014 1.00 91.56 90 LEU A O 1
ATOM 718 N N . ASP A 1 91 ? -10.716 5.742 39.688 1.00 94.06 91 ASP A N 1
ATOM 719 C CA . ASP A 1 91 ? -11.285 4.745 40.607 1.00 94.06 91 ASP A CA 1
ATOM 720 C C . ASP A 1 91 ? -11.815 3.500 39.858 1.00 94.06 91 ASP A C 1
ATOM 722 O O . ASP A 1 91 ? -12.717 2.799 40.319 1.00 94.06 91 ASP A O 1
ATOM 726 N N . GLY A 1 92 ? -11.278 3.214 38.666 1.00 93.25 92 GLY A N 1
ATOM 727 C CA . GLY A 1 92 ? -11.736 2.117 37.812 1.00 93.25 92 GLY A CA 1
ATOM 728 C C . GLY A 1 92 ? -13.191 2.303 37.381 1.00 93.25 92 GLY A C 1
ATOM 729 O O . GLY A 1 92 ? -13.646 3.425 37.153 1.00 93.25 92 GLY A O 1
ATOM 730 N N . LEU A 1 93 ? -13.951 1.211 37.311 1.00 95.50 93 LEU A N 1
ATOM 731 C CA . LEU A 1 93 ? -15.388 1.257 37.018 1.00 95.50 93 LEU A CA 1
ATOM 732 C C . LEU A 1 93 ? -16.233 1.944 38.107 1.00 95.50 93 LEU A C 1
ATOM 734 O O . LEU A 1 93 ? -17.373 2.320 37.841 1.00 95.50 93 LEU A O 1
ATOM 738 N N . GLU A 1 94 ? -15.674 2.170 39.300 1.00 96.75 94 GLU A N 1
ATOM 739 C CA . GLU A 1 94 ? -16.319 2.941 40.373 1.00 96.75 94 GLU A CA 1
ATOM 740 C C . GLU A 1 94 ? -16.080 4.456 40.239 1.00 96.75 94 GLU A C 1
ATOM 742 O O . GLU A 1 94 ? -16.546 5.232 41.073 1.00 96.75 94 GLU A O 1
ATOM 747 N N . THR A 1 95 ? -15.380 4.894 39.182 1.00 96.69 95 THR A N 1
ATOM 748 C CA . THR A 1 95 ? -15.201 6.317 38.863 1.00 96.69 95 THR A CA 1
ATOM 749 C C . THR A 1 95 ? -16.564 7.016 38.801 1.00 96.69 95 THR A C 1
ATOM 751 O O . THR A 1 95 ? -17.455 6.523 38.102 1.00 96.69 95 THR A O 1
ATOM 754 N N . PRO A 1 96 ? -16.749 8.157 39.494 1.00 96.06 96 PRO A N 1
ATOM 755 C CA . PRO A 1 96 ? -18.026 8.855 39.519 1.00 96.06 96 PRO A CA 1
ATOM 756 C C . PRO A 1 96 ? -18.335 9.534 38.180 1.00 96.06 96 PRO A C 1
ATOM 758 O O . PRO A 1 96 ? -17.459 10.163 37.572 1.00 96.06 96 PRO A O 1
ATOM 761 N N . VAL A 1 97 ? -19.594 9.445 37.754 1.00 95.88 97 VAL A N 1
ATOM 762 C CA . VAL A 1 97 ? -20.113 10.139 36.566 1.00 95.88 97 VAL A CA 1
ATOM 763 C C . VAL A 1 97 ? -20.439 11.588 36.920 1.00 95.88 97 VAL A C 1
ATOM 765 O O . VAL A 1 97 ? -21.065 11.863 37.944 1.00 95.88 97 VAL A O 1
ATOM 768 N N . GLU A 1 98 ? -20.013 12.525 36.077 1.00 94.56 98 GLU A N 1
ATOM 769 C CA . GLU A 1 98 ? -20.312 13.951 36.229 1.00 94.56 98 GLU A CA 1
ATOM 770 C C . GLU A 1 98 ? -21.034 14.504 34.990 1.00 94.56 98 GLU A C 1
ATOM 772 O O . GLU A 1 98 ? -20.882 14.001 33.877 1.00 94.56 98 GLU A O 1
ATOM 777 N N . ASP A 1 99 ? -21.838 15.555 35.180 1.00 94.88 99 ASP A N 1
ATOM 778 C CA . ASP A 1 99 ? -22.512 16.243 34.073 1.00 94.88 99 ASP A CA 1
ATOM 779 C C . ASP A 1 99 ? -21.496 16.875 33.119 1.00 94.88 99 ASP A C 1
ATOM 781 O O . ASP A 1 99 ? -20.600 17.614 33.535 1.00 94.88 99 ASP A O 1
ATOM 785 N N . GLY A 1 100 ? -21.655 16.583 31.831 1.00 91.25 100 GLY A N 1
ATOM 786 C CA . GLY A 1 100 ? -20.744 16.992 30.771 1.00 91.25 100 GLY A CA 1
ATOM 787 C C . GLY A 1 100 ? -19.553 16.058 30.557 1.00 91.25 100 GLY A C 1
ATOM 788 O O . GLY A 1 100 ? -18.666 16.417 29.781 1.00 91.25 100 GLY A O 1
ATOM 789 N N . ASP A 1 101 ? -19.506 14.890 31.208 1.00 96.44 101 ASP A N 1
ATOM 790 C CA . ASP A 1 101 ? -18.453 13.909 30.952 1.00 96.44 101 ASP A CA 1
ATOM 791 C C . ASP A 1 101 ? -18.423 13.494 29.475 1.00 96.44 101 ASP A C 1
ATOM 793 O O . ASP A 1 101 ? -19.442 13.169 28.866 1.00 96.44 101 ASP A O 1
ATOM 797 N N . VAL A 1 102 ? -17.219 13.480 28.905 1.00 90.00 102 VAL A N 1
ATOM 798 C CA . VAL A 1 102 ? -16.941 12.884 27.599 1.00 90.00 102 VAL A CA 1
ATOM 799 C C . VAL A 1 102 ? -16.282 11.535 27.830 1.00 90.00 102 VAL A C 1
ATOM 801 O O . VAL A 1 102 ? -15.095 11.454 28.172 1.00 90.00 102 VAL A O 1
ATOM 804 N N . VAL A 1 103 ? -17.056 10.482 27.606 1.00 94.00 103 VAL A N 1
ATOM 805 C CA . VAL A 1 103 ? -16.637 9.093 27.740 1.00 94.00 103 VAL A CA 1
ATOM 806 C C . VAL A 1 103 ? -16.145 8.592 26.397 1.00 94.00 103 VAL A C 1
ATOM 808 O O . VAL A 1 103 ? -16.862 8.640 25.403 1.00 94.00 103 VAL A O 1
ATOM 811 N N . ARG A 1 104 ? -14.908 8.100 26.340 1.00 88.25 104 ARG A N 1
ATOM 812 C CA . ARG A 1 104 ? -14.428 7.353 25.164 1.00 88.25 104 ARG A CA 1
ATOM 813 C C . ARG A 1 104 ? -14.339 5.894 25.543 1.00 88.25 104 ARG A C 1
ATOM 815 O O . ARG A 1 104 ? -13.609 5.597 26.485 1.00 88.25 104 ARG A O 1
ATOM 822 N N . ALA A 1 105 ? -15.041 5.036 24.816 1.00 86.12 105 ALA A N 1
ATOM 823 C CA . ALA A 1 105 ? -14.859 3.595 24.886 1.00 86.12 105 ALA A CA 1
ATOM 824 C C . ALA A 1 105 ? -14.093 3.169 23.638 1.00 86.12 105 ALA A C 1
ATOM 826 O O . ALA A 1 105 ? -14.554 3.367 22.514 1.00 86.12 105 ALA A O 1
ATOM 827 N N . VAL A 1 106 ? -12.894 2.650 23.845 1.00 78.69 106 VAL A N 1
ATOM 828 C CA . VAL A 1 106 ? -12.001 2.188 22.791 1.00 78.69 106 VAL A CA 1
ATOM 829 C C . VAL A 1 106 ? -11.724 0.726 23.102 1.00 78.69 106 VAL A C 1
ATOM 831 O O . VAL A 1 106 ? -11.269 0.450 24.211 1.00 78.69 106 VAL A O 1
ATOM 834 N N . PRO A 1 107 ? -11.981 -0.226 22.197 1.00 70.00 107 PRO A N 1
ATOM 835 C CA . PRO A 1 107 ? -11.496 -1.582 22.421 1.00 70.00 107 PRO A CA 1
ATOM 836 C C . PRO A 1 107 ? -9.978 -1.471 22.588 1.00 70.00 107 PRO A C 1
ATOM 838 O O . PRO A 1 107 ? -9.327 -0.774 21.806 1.00 70.00 107 PRO A O 1
ATOM 841 N N . SER A 1 108 ? -9.390 -2.041 23.643 1.00 51.44 108 SER A N 1
ATOM 842 C CA . SER A 1 108 ? -7.931 -2.009 23.733 1.00 51.44 108 SER A CA 1
ATOM 843 C C . SER A 1 108 ? -7.410 -2.959 22.695 1.00 51.44 108 SER A C 1
ATOM 845 O O . SER A 1 108 ? -7.415 -4.179 22.833 1.00 51.44 108 SER A O 1
ATOM 847 N N . VAL A 1 109 ? -6.954 -2.339 21.633 1.00 46.78 109 VAL A N 1
ATOM 848 C CA . VAL A 1 109 ? -6.277 -2.999 20.557 1.00 46.78 109 VAL A CA 1
ATOM 849 C C . VAL A 1 109 ? -4.842 -3.224 21.038 1.00 46.78 109 VAL A C 1
ATOM 851 O O . VAL A 1 109 ? -3.940 -2.455 20.714 1.00 46.78 109 VAL A O 1
ATOM 854 N N . TYR A 1 110 ? -4.589 -4.291 21.802 1.00 40.38 110 TYR A N 1
ATOM 855 C CA . TYR A 1 110 ? -3.326 -5.003 21.589 1.00 40.38 110 TYR A CA 1
ATOM 856 C C . TYR A 1 110 ? -3.453 -5.655 20.204 1.00 40.38 110 TYR A C 1
ATOM 858 O O . TYR A 1 110 ? -3.806 -6.818 20.129 1.00 40.38 110 TYR A O 1
ATOM 866 N N . GLY A 1 111 ? -3.274 -4.875 19.126 1.00 37.09 111 GLY A N 1
ATOM 867 C CA . GLY A 1 111 ? -3.292 -5.323 17.721 1.00 37.09 111 GLY A CA 1
ATOM 868 C C . GLY A 1 111 ? -4.425 -6.297 17.355 1.00 37.09 111 GLY A C 1
ATOM 869 O O . GLY A 1 111 ? -4.247 -7.504 17.454 1.00 37.09 111 GLY A O 1
ATOM 870 N N . GLY A 1 112 ? -5.580 -5.788 16.924 1.00 35.47 112 GLY A N 1
ATOM 871 C CA . GLY A 1 112 ? -6.757 -6.619 16.672 1.00 35.47 112 GLY A CA 1
ATOM 872 C C . GLY A 1 112 ? -8.053 -5.884 16.299 1.00 35.47 112 GLY A C 1
ATOM 873 O O . GLY A 1 112 ? -9.125 -6.371 16.620 1.00 35.47 112 GLY A O 1
ATOM 874 N N . SER A 1 113 ? -8.007 -4.734 15.616 1.00 41.00 113 SER A N 1
ATOM 875 C CA . SER A 1 113 ? -8.673 -4.785 14.308 1.00 41.00 113 SER A CA 1
ATOM 876 C C . SER A 1 113 ? -7.786 -5.682 13.451 1.00 41.00 113 SER A C 1
ATOM 878 O O . SER A 1 113 ? -6.583 -5.718 13.720 1.00 41.00 113 SER A O 1
ATOM 880 N N . ASP A 1 114 ? -8.308 -6.390 12.457 1.00 58.00 114 ASP A N 1
ATOM 881 C CA . ASP A 1 114 ? -7.466 -6.959 11.399 1.00 58.00 114 ASP A CA 1
ATOM 882 C C . ASP A 1 114 ? -6.778 -5.793 10.661 1.00 58.00 114 ASP A C 1
ATOM 884 O O . ASP A 1 114 ? -7.200 -5.352 9.593 1.00 58.00 114 ASP A O 1
ATOM 888 N N . THR A 1 115 ? -5.783 -5.183 11.312 1.00 76.19 115 THR A N 1
ATOM 889 C CA . THR A 1 115 ? -5.043 -4.045 10.808 1.00 76.19 115 THR A CA 1
ATOM 890 C C . THR A 1 115 ? -4.192 -4.602 9.701 1.00 76.19 115 THR A C 1
ATOM 892 O O . THR A 1 115 ? -3.209 -5.288 9.960 1.00 76.19 115 THR A O 1
ATOM 895 N N . THR A 1 116 ? -4.598 -4.310 8.476 1.00 89.31 116 THR A N 1
ATOM 896 C CA . THR A 1 116 ? -3.884 -4.726 7.285 1.00 89.31 116 THR A CA 1
ATOM 897 C C . THR A 1 116 ? -2.532 -4.023 7.283 1.00 89.31 116 THR A C 1
ATOM 899 O O . THR A 1 116 ? -2.449 -2.806 7.085 1.00 89.31 116 THR A O 1
ATOM 902 N N . SER A 1 117 ? -1.470 -4.786 7.524 1.00 93.69 117 SER A N 1
ATOM 903 C CA . SER A 1 117 ? -0.095 -4.318 7.406 1.00 93.69 117 SER A CA 1
ATOM 904 C C . SER A 1 117 ? 0.239 -4.113 5.931 1.00 93.69 117 SER A C 1
ATOM 906 O O . SER A 1 117 ? 0.185 -5.052 5.128 1.00 93.69 117 SER A O 1
ATOM 908 N N . VAL A 1 118 ? 0.576 -2.874 5.565 1.00 98.00 118 VAL A N 1
ATOM 909 C CA . VAL A 1 118 ? 0.918 -2.496 4.192 1.00 98.00 118 VAL A CA 1
ATOM 910 C C . VAL A 1 118 ? 2.381 -2.089 4.134 1.00 98.00 118 VAL A C 1
ATOM 912 O O . VAL A 1 118 ? 2.783 -1.044 4.639 1.00 98.00 118 VAL A O 1
ATOM 915 N N . HIS A 1 119 ? 3.209 -2.902 3.491 1.00 98.56 119 HIS A N 1
ATOM 916 C CA . HIS A 1 119 ? 4.624 -2.592 3.311 1.00 98.56 119 HIS A CA 1
ATOM 917 C C . HIS A 1 119 ? 4.881 -2.124 1.882 1.00 98.56 119 HIS A C 1
ATOM 919 O O . HIS A 1 119 ? 4.588 -2.840 0.927 1.00 98.56 119 HIS A O 1
ATOM 925 N N . ILE A 1 120 ? 5.471 -0.938 1.729 1.00 98.88 120 ILE A N 1
ATOM 926 C CA . ILE A 1 120 ? 5.926 -0.416 0.438 1.00 98.88 120 ILE A CA 1
ATOM 927 C C . ILE A 1 120 ? 7.431 -0.660 0.335 1.00 98.88 120 ILE A C 1
ATOM 929 O O . ILE A 1 120 ? 8.216 -0.085 1.094 1.00 98.88 120 ILE A O 1
ATOM 933 N N . LEU A 1 121 ? 7.832 -1.542 -0.581 1.00 98.75 121 LEU A N 1
ATOM 934 C CA . LEU A 1 121 ? 9.219 -1.964 -0.745 1.00 98.75 121 LEU A CA 1
ATOM 935 C C . LEU A 1 121 ? 10.020 -0.933 -1.545 1.00 98.75 121 LEU A C 1
ATOM 937 O O . LEU A 1 121 ? 9.868 -0.818 -2.757 1.00 98.75 121 LEU A O 1
ATOM 941 N N . LEU A 1 122 ? 10.913 -0.219 -0.871 1.00 98.75 122 LEU A N 1
ATOM 942 C CA . LEU A 1 122 ? 11.807 0.761 -1.470 1.00 98.75 122 LEU A CA 1
ATOM 943 C C . LEU A 1 122 ? 13.141 0.128 -1.889 1.00 98.75 122 LEU A C 1
ATOM 945 O O . LEU A 1 122 ? 13.696 -0.730 -1.201 1.00 98.75 122 LEU A O 1
ATOM 949 N N . TYR A 1 123 ? 13.682 0.618 -3.000 1.00 98.56 123 TYR A N 1
ATOM 950 C CA . TYR A 1 123 ? 15.016 0.316 -3.522 1.00 98.56 123 TYR A CA 1
ATOM 951 C C . TYR A 1 123 ? 15.554 1.552 -4.250 1.00 98.56 123 TYR A C 1
ATOM 953 O O . TYR A 1 123 ? 14.768 2.356 -4.743 1.00 98.56 123 TYR A O 1
ATOM 961 N N . ASP A 1 124 ? 16.872 1.743 -4.333 1.00 98.06 124 ASP A N 1
ATOM 962 C CA . ASP A 1 124 ? 17.423 2.930 -5.002 1.00 98.06 124 ASP A CA 1
ATOM 963 C C . ASP A 1 124 ? 16.965 3.022 -6.471 1.00 98.06 124 ASP A C 1
ATOM 965 O O . ASP A 1 124 ? 16.981 2.044 -7.221 1.00 98.06 124 ASP A O 1
ATOM 969 N N . GLY A 1 125 ? 16.581 4.223 -6.900 1.00 97.38 125 GLY A N 1
ATOM 970 C CA . GLY A 1 125 ? 16.109 4.481 -8.261 1.00 97.38 125 GLY A CA 1
ATOM 971 C C . GLY A 1 125 ? 14.646 4.119 -8.522 1.00 97.38 125 GLY A C 1
ATOM 972 O O . GLY A 1 125 ? 14.240 4.104 -9.686 1.00 97.38 125 GLY A O 1
ATOM 973 N N . PHE A 1 126 ? 13.852 3.848 -7.480 1.00 98.25 126 PHE A N 1
ATOM 974 C CA . PHE A 1 126 ? 12.393 3.813 -7.609 1.00 98.25 126 PHE A CA 1
ATOM 975 C C . PHE A 1 126 ? 11.830 5.194 -8.006 1.00 98.25 126 PHE A C 1
ATOM 977 O O . PHE A 1 126 ? 12.430 6.216 -7.664 1.00 98.25 126 PHE A O 1
ATOM 984 N N . ASP A 1 127 ? 10.695 5.250 -8.708 1.00 97.94 127 ASP A N 1
ATOM 985 C CA . ASP A 1 127 ? 10.029 6.527 -9.027 1.00 97.94 127 ASP A CA 1
ATOM 986 C C . ASP A 1 127 ? 9.230 7.039 -7.819 1.00 97.94 127 ASP A C 1
ATOM 988 O O . ASP A 1 127 ? 8.411 6.318 -7.253 1.00 97.94 127 ASP A O 1
ATOM 992 N N . GLU A 1 128 ? 9.434 8.300 -7.424 1.00 97.88 128 GLU A N 1
ATOM 993 C CA . GLU A 1 128 ? 8.911 8.866 -6.172 1.00 97.88 128 GLU A CA 1
ATOM 994 C C . GLU A 1 128 ? 7.416 8.620 -5.963 1.00 97.88 128 GLU A C 1
ATOM 996 O O . GLU A 1 128 ? 6.992 8.132 -4.914 1.00 97.88 128 GLU A O 1
ATOM 1001 N N . LEU A 1 129 ? 6.611 8.986 -6.961 1.00 97.88 129 LEU A N 1
ATOM 1002 C CA . LEU A 1 129 ? 5.159 9.001 -6.822 1.00 97.88 129 LEU A CA 1
ATOM 1003 C C . LEU A 1 129 ? 4.560 7.588 -6.801 1.00 97.88 129 LEU A C 1
ATOM 1005 O O . LEU A 1 129 ? 3.466 7.416 -6.268 1.00 97.88 129 LEU A O 1
ATOM 1009 N N . ASP A 1 130 ? 5.293 6.584 -7.291 1.00 98.50 130 ASP A N 1
ATOM 1010 C CA . ASP A 1 130 ? 4.873 5.181 -7.258 1.00 98.50 130 ASP A CA 1
ATOM 1011 C C . ASP A 1 130 ? 4.831 4.625 -5.830 1.00 98.50 130 ASP A C 1
ATOM 1013 O O . ASP A 1 130 ? 4.071 3.697 -5.566 1.00 98.50 130 ASP A O 1
ATOM 1017 N N . ALA A 1 131 ? 5.642 5.173 -4.918 1.00 98.38 131 ALA A N 1
ATOM 1018 C CA . ALA A 1 131 ? 5.646 4.798 -3.503 1.00 98.38 131 ALA A CA 1
ATOM 1019 C C . ALA A 1 131 ? 4.920 5.834 -2.633 1.00 98.38 131 ALA A C 1
ATOM 1021 O O . ALA A 1 131 ? 4.099 5.469 -1.795 1.00 98.38 131 ALA A O 1
ATOM 1022 N N . ILE A 1 132 ? 5.196 7.125 -2.853 1.00 98.19 132 ILE A N 1
ATOM 1023 C CA . ILE A 1 132 ? 4.654 8.218 -2.033 1.00 98.19 132 ILE A CA 1
ATOM 1024 C C . ILE A 1 132 ? 3.143 8.359 -2.233 1.00 98.19 132 ILE A C 1
ATOM 1026 O O . ILE A 1 132 ? 2.425 8.581 -1.265 1.00 98.19 132 ILE A O 1
ATOM 1030 N N . GLY A 1 133 ? 2.650 8.204 -3.467 1.00 98.00 133 GLY A N 1
ATOM 1031 C CA . GLY A 1 133 ? 1.220 8.297 -3.762 1.00 98.00 133 GLY A CA 1
ATOM 1032 C C . GLY A 1 133 ? 0.401 7.264 -2.980 1.00 98.00 133 GLY A C 1
ATOM 1033 O O . GLY A 1 133 ? -0.488 7.657 -2.226 1.00 98.00 133 GLY A O 1
ATOM 1034 N N . PRO A 1 134 ? 0.709 5.958 -3.102 1.00 98.38 134 PRO A N 1
ATOM 1035 C CA . PRO A 1 134 ? 0.050 4.941 -2.294 1.00 98.38 134 PRO A CA 1
ATOM 1036 C C . PRO A 1 134 ? 0.189 5.162 -0.786 1.00 98.38 134 PRO A C 1
ATOM 1038 O O . PRO A 1 134 ? -0.804 5.035 -0.075 1.00 98.38 134 PRO A O 1
ATOM 1041 N N . TYR A 1 135 ? 1.383 5.530 -0.302 1.00 98.56 135 TYR A N 1
ATOM 1042 C CA . TYR A 1 135 ? 1.603 5.795 1.123 1.00 98.56 135 TYR A CA 1
ATOM 1043 C C . TYR A 1 135 ? 0.661 6.879 1.656 1.00 98.56 135 TYR A C 1
ATOM 1045 O O . TYR A 1 135 ? -0.002 6.653 2.662 1.00 98.56 135 TYR A O 1
ATOM 1053 N N . GLU A 1 136 ? 0.563 8.022 0.966 1.00 98.19 136 GLU A N 1
ATOM 1054 C CA . GLU A 1 136 ? -0.308 9.143 1.351 1.00 98.19 136 GLU A CA 1
ATOM 1055 C C . GLU A 1 136 ? -1.767 8.685 1.500 1.00 98.19 136 GLU A C 1
ATOM 1057 O O . GLU A 1 136 ? -2.436 8.999 2.482 1.00 98.19 136 GLU A O 1
ATOM 1062 N N . VAL A 1 137 ? -2.260 7.889 0.546 1.00 98.12 137 VAL A N 1
ATOM 1063 C CA . VAL A 1 137 ? -3.632 7.366 0.575 1.00 98.12 137 VAL A CA 1
ATOM 1064 C C . VAL A 1 137 ? -3.845 6.408 1.750 1.00 98.12 137 VAL A C 1
ATOM 1066 O O . VAL A 1 137 ? -4.854 6.517 2.448 1.00 98.12 137 VAL A O 1
ATOM 1069 N N . PHE A 1 138 ? -2.912 5.483 1.988 1.00 97.62 138 PHE A N 1
ATOM 1070 C CA . PHE A 1 138 ? -3.013 4.538 3.101 1.00 97.62 138 PHE A CA 1
ATOM 1071 C C . PHE A 1 138 ? -2.915 5.229 4.466 1.00 97.62 138 PHE A C 1
ATOM 1073 O O . PHE A 1 138 ? -3.635 4.848 5.388 1.00 97.62 138 PHE A O 1
ATOM 1080 N N . ASP A 1 139 ? -2.073 6.254 4.600 1.00 94.56 139 ASP A N 1
ATOM 1081 C CA . ASP A 1 139 ? -1.917 6.992 5.855 1.00 94.56 139 ASP A CA 1
ATOM 1082 C C . ASP A 1 139 ? -3.164 7.836 6.168 1.00 94.56 139 ASP A C 1
ATOM 1084 O O . ASP A 1 139 ? -3.662 7.799 7.294 1.00 94.56 139 ASP A O 1
ATOM 1088 N N . TYR A 1 140 ? -3.781 8.477 5.164 1.00 92.62 140 TYR A N 1
ATOM 1089 C CA . TYR A 1 140 ? -5.098 9.095 5.365 1.00 92.62 140 TYR A CA 1
ATOM 1090 C C . TYR A 1 140 ? -6.173 8.070 5.718 1.00 92.62 140 TYR A C 1
ATOM 1092 O O . TYR A 1 140 ? -7.014 8.349 6.569 1.00 92.62 140 TYR A O 1
ATOM 1100 N N . ALA A 1 141 ? -6.173 6.883 5.102 1.00 90.12 141 ALA A N 1
ATOM 1101 C CA . ALA A 1 141 ? -7.126 5.829 5.452 1.00 90.12 141 ALA A CA 1
ATOM 1102 C C . ALA A 1 141 ? -6.997 5.423 6.928 1.00 90.12 141 ALA A C 1
ATOM 1104 O O . ALA A 1 141 ? -8.007 5.335 7.634 1.00 90.12 141 ALA A O 1
ATOM 1105 N N . ARG A 1 142 ? -5.761 5.273 7.418 1.00 88.56 142 ARG A N 1
ATOM 1106 C CA . ARG A 1 142 ? -5.462 5.059 8.838 1.00 88.56 142 ARG A CA 1
ATOM 1107 C C . ARG A 1 142 ? -5.978 6.205 9.709 1.00 88.56 142 ARG A C 1
ATOM 1109 O O . ARG A 1 142 ? -6.676 5.950 10.690 1.00 88.56 142 ARG A O 1
ATOM 1116 N N . GLU A 1 143 ? -5.682 7.460 9.361 1.00 83.31 143 GLU A N 1
ATOM 1117 C CA . GLU A 1 143 ? -6.188 8.646 10.082 1.00 83.31 143 GLU A CA 1
ATOM 1118 C C . GLU A 1 143 ? -7.725 8.658 10.134 1.00 83.31 143 GLU A C 1
ATOM 1120 O O . GLU A 1 143 ? -8.351 9.071 11.113 1.00 83.31 143 GLU A O 1
ATOM 1125 N N . PHE A 1 144 ? -8.344 8.148 9.078 1.00 81.94 144 PHE A N 1
ATOM 1126 C CA . PHE A 1 144 ? -9.780 8.059 8.894 1.00 81.94 144 PHE A CA 1
ATOM 1127 C C . PHE A 1 144 ? -10.445 6.870 9.586 1.00 81.94 144 PHE A C 1
ATOM 1129 O O . PHE A 1 144 ? -11.677 6.786 9.560 1.00 81.94 144 PHE A O 1
ATOM 1136 N N . GLY A 1 145 ? -9.664 6.037 10.276 1.00 77.19 145 GLY A N 1
ATOM 1137 C CA . GLY A 1 145 ? -10.142 4.929 11.095 1.00 77.19 145 GLY A CA 1
ATOM 1138 C C . GLY A 1 145 ? -10.258 3.601 10.352 1.00 77.19 145 GLY A C 1
ATOM 1139 O O . GLY A 1 145 ? -10.862 2.679 10.893 1.00 77.19 145 GLY A O 1
ATOM 1140 N N . VAL A 1 146 ? -9.703 3.488 9.141 1.00 82.44 146 VAL A N 1
ATOM 1141 C CA . VAL A 1 146 ? -9.541 2.194 8.466 1.00 82.44 146 VAL A CA 1
ATOM 1142 C C . VAL A 1 146 ? -8.397 1.442 9.147 1.00 82.44 146 VAL A C 1
ATOM 1144 O O . VAL A 1 146 ? -7.356 2.032 9.439 1.00 82.44 146 VAL A O 1
ATOM 1147 N N . GLY A 1 147 ? -8.577 0.145 9.407 1.00 82.00 147 GLY A N 1
ATOM 1148 C CA . GLY A 1 147 ? -7.544 -0.727 9.972 1.00 82.00 147 GLY A CA 1
ATOM 1149 C C . GLY A 1 147 ? -6.417 -1.001 8.973 1.00 82.00 147 GLY A C 1
ATOM 1150 O O . GLY A 1 147 ? -6.297 -2.113 8.480 1.00 82.00 147 GLY A O 1
ATOM 1151 N N . ILE A 1 148 ? -5.610 0.006 8.646 1.00 90.06 148 ILE A N 1
ATOM 1152 C CA . ILE A 1 148 ? -4.449 -0.076 7.749 1.00 90.06 148 ILE A CA 1
ATOM 1153 C C . ILE A 1 148 ? -3.235 0.516 8.469 1.00 90.06 148 ILE A C 1
ATOM 1155 O O . ILE A 1 148 ? -3.348 1.549 9.128 1.00 90.06 148 ILE A O 1
ATOM 1159 N N . ASP A 1 149 ? -2.072 -0.120 8.330 1.00 92.00 149 ASP A N 1
ATOM 1160 C CA . ASP A 1 149 ? -0.800 0.384 8.860 1.00 92.00 149 ASP A CA 1
ATOM 1161 C C . ASP A 1 149 ? 0.274 0.380 7.757 1.00 92.00 149 ASP A C 1
ATOM 1163 O O . ASP A 1 149 ? 0.866 -0.668 7.478 1.00 92.00 149 ASP A O 1
ATOM 1167 N N . PRO A 1 150 ? 0.496 1.517 7.067 1.00 97.44 150 PRO A N 1
ATOM 1168 C CA . PRO A 1 150 ? 1.499 1.610 6.017 1.00 97.44 150 PRO A CA 1
ATOM 1169 C C . PRO A 1 150 ? 2.904 1.842 6.587 1.00 97.44 150 PRO A C 1
ATOM 1171 O O . PRO A 1 150 ? 3.087 2.601 7.536 1.00 97.44 150 PRO A O 1
ATOM 1174 N N . SER A 1 151 ? 3.923 1.239 5.973 1.00 97.50 151 SER A N 1
ATOM 1175 C CA . SER A 1 151 ? 5.330 1.547 6.264 1.00 97.50 151 SER A CA 1
ATOM 1176 C C . SER A 1 151 ? 6.240 1.372 5.050 1.00 97.50 151 SER A C 1
ATOM 1178 O O . SER A 1 151 ? 6.006 0.532 4.174 1.00 97.50 151 SER A O 1
ATOM 1180 N N . TYR A 1 152 ? 7.319 2.152 5.007 1.00 98.62 152 TYR A N 1
ATOM 1181 C CA . TYR A 1 152 ? 8.386 2.007 4.025 1.00 98.62 152 TYR A CA 1
ATOM 1182 C C . TYR A 1 152 ? 9.391 0.953 4.481 1.00 98.62 152 TYR A C 1
ATOM 1184 O O . TYR A 1 152 ? 10.035 1.085 5.525 1.00 98.62 152 TYR A O 1
ATOM 1192 N N . ARG A 1 153 ? 9.578 -0.088 3.668 1.00 98.50 153 ARG A N 1
ATOM 1193 C CA . ARG A 1 153 ? 10.486 -1.201 3.966 1.00 98.50 153 ARG A CA 1
ATOM 1194 C C . ARG A 1 153 ? 11.562 -1.340 2.906 1.00 98.50 153 ARG A C 1
ATOM 1196 O O . ARG A 1 153 ? 11.377 -0.965 1.759 1.00 98.50 153 ARG A O 1
ATOM 1203 N N . THR A 1 154 ? 12.689 -1.914 3.294 1.00 98.75 154 THR A N 1
ATOM 1204 C CA . THR A 1 154 ? 13.823 -2.233 2.410 1.00 98.75 154 THR A CA 1
ATOM 1205 C C . THR A 1 154 ? 14.216 -3.694 2.596 1.00 98.75 154 THR A C 1
ATOM 1207 O O . THR A 1 154 ? 13.901 -4.281 3.627 1.00 98.75 154 THR A O 1
ATOM 1210 N N . LEU A 1 155 ? 14.874 -4.327 1.622 1.00 98.06 155 LEU A N 1
ATOM 1211 C CA . LEU A 1 155 ? 15.315 -5.723 1.802 1.00 98.06 155 LEU A CA 1
ATOM 1212 C C . LEU A 1 155 ? 16.470 -5.850 2.798 1.00 98.06 155 LEU A C 1
ATOM 1214 O O . LEU A 1 155 ? 16.584 -6.850 3.500 1.00 98.06 155 LEU A O 1
ATOM 1218 N N . GLU A 1 156 ? 17.318 -4.829 2.861 1.00 96.44 156 GLU A N 1
ATOM 1219 C CA . GLU A 1 156 ? 18.500 -4.791 3.712 1.00 96.44 156 GLU A CA 1
ATOM 1220 C C . GLU A 1 156 ? 18.501 -3.512 4.554 1.00 96.44 156 GLU A C 1
ATOM 1222 O O . GLU A 1 156 ? 17.931 -2.506 4.131 1.00 96.44 156 GLU A O 1
ATOM 1227 N N . PRO A 1 157 ? 19.150 -3.503 5.732 1.00 96.62 157 PRO A N 1
ATOM 1228 C CA . PRO A 1 157 ? 19.238 -2.299 6.547 1.00 96.62 157 PRO A CA 1
ATOM 1229 C C . PRO A 1 157 ? 20.009 -1.191 5.818 1.00 96.62 157 PRO A C 1
ATOM 1231 O O . PRO A 1 157 ? 21.204 -1.330 5.549 1.00 96.62 157 PRO A O 1
ATOM 1234 N N . VAL A 1 158 ? 19.344 -0.065 5.560 1.00 96.38 158 VAL A N 1
ATOM 1235 C CA . VAL A 1 158 ? 19.942 1.128 4.944 1.00 96.38 158 VAL A CA 1
ATOM 1236 C C . VAL A 1 158 ? 19.558 2.390 5.712 1.00 96.38 158 VAL A C 1
ATOM 1238 O O . VAL A 1 158 ? 18.484 2.475 6.301 1.00 96.38 158 VAL A O 1
ATOM 1241 N N . GLU A 1 159 ? 20.435 3.396 5.702 1.00 95.31 159 GLU A N 1
ATOM 1242 C CA . GLU A 1 159 ? 20.162 4.690 6.350 1.00 95.31 159 GLU A CA 1
ATOM 1243 C C . GLU A 1 159 ? 19.247 5.592 5.511 1.00 95.31 159 GLU A C 1
ATOM 1245 O O . GLU A 1 159 ? 18.609 6.498 6.038 1.00 95.31 159 GLU A O 1
ATOM 1250 N N . GLN A 1 160 ? 19.216 5.387 4.195 1.00 97.12 160 GLN A N 1
ATOM 1251 C CA . GLN A 1 160 ? 18.356 6.114 3.269 1.00 97.12 160 GLN A CA 1
ATOM 1252 C C . GLN A 1 160 ? 18.225 5.348 1.951 1.00 97.12 160 GLN A C 1
ATOM 1254 O O . GLN A 1 160 ? 19.160 4.663 1.542 1.00 97.12 160 GLN A O 1
ATOM 1259 N N . VAL A 1 161 ? 17.106 5.554 1.264 1.00 98.06 161 VAL A N 1
ATOM 1260 C CA . VAL A 1 161 ? 16.899 5.187 -0.143 1.00 98.06 161 VAL A CA 1
ATOM 1261 C C . VAL A 1 161 ? 16.783 6.465 -0.967 1.00 98.06 161 VAL A C 1
ATOM 1263 O O . VAL A 1 161 ? 16.142 7.427 -0.536 1.00 98.06 161 VAL A O 1
ATOM 1266 N N . THR A 1 162 ? 17.409 6.497 -2.141 1.00 98.25 162 THR A N 1
ATOM 1267 C CA . THR A 1 162 ? 17.357 7.621 -3.083 1.00 98.25 162 THR A CA 1
ATOM 1268 C C . THR A 1 162 ? 16.479 7.261 -4.278 1.00 98.25 162 THR A C 1
ATOM 1270 O O . THR A 1 162 ? 16.817 6.374 -5.059 1.00 98.25 162 THR A O 1
ATOM 1273 N N . ALA A 1 163 ? 15.360 7.962 -4.432 1.00 98.19 163 ALA A N 1
ATOM 1274 C CA . ALA A 1 163 ? 14.456 7.836 -5.572 1.00 98.19 163 ALA A CA 1
ATOM 1275 C C . ALA A 1 163 ? 15.065 8.420 -6.864 1.00 98.19 163 ALA A C 1
ATOM 1277 O O . ALA A 1 163 ? 16.084 9.120 -6.833 1.00 98.19 163 ALA A O 1
ATOM 1278 N N . SER A 1 164 ? 14.439 8.150 -8.009 1.00 95.88 164 SER A N 1
ATOM 1279 C CA . SER A 1 164 ? 14.976 8.443 -9.344 1.00 95.88 164 SER A CA 1
ATOM 1280 C C . SER A 1 164 ? 15.171 9.941 -9.631 1.00 95.88 164 SER A C 1
ATOM 1282 O O . SER A 1 164 ? 16.087 10.300 -10.380 1.00 95.88 164 SER A O 1
ATOM 1284 N N . HIS A 1 165 ? 14.400 10.834 -8.999 1.00 95.31 165 HIS A N 1
ATOM 1285 C CA . HIS A 1 165 ? 14.584 12.289 -9.081 1.00 95.31 165 HIS A CA 1
ATOM 1286 C C . HIS A 1 165 ? 15.348 12.891 -7.886 1.00 95.31 165 HIS A C 1
ATOM 1288 O O . HIS A 1 165 ? 15.464 14.115 -7.770 1.00 95.31 165 HIS A O 1
ATOM 1294 N N . GLY A 1 166 ? 15.956 12.051 -7.041 1.00 96.75 166 GLY A N 1
ATOM 1295 C CA . GLY A 1 166 ? 16.876 12.456 -5.975 1.00 96.75 166 GLY A CA 1
ATOM 1296 C C . GLY A 1 166 ? 16.225 12.695 -4.612 1.00 96.75 166 GLY A C 1
ATOM 1297 O O . GLY A 1 166 ? 16.911 13.133 -3.682 1.00 96.75 166 GLY A O 1
ATOM 1298 N N . THR A 1 167 ? 14.929 12.404 -4.465 1.00 98.19 167 THR A N 1
ATOM 1299 C CA . THR A 1 167 ? 14.274 12.394 -3.150 1.00 98.19 167 THR A CA 1
ATOM 1300 C C . THR A 1 167 ? 14.913 11.326 -2.271 1.00 98.19 167 THR A C 1
ATOM 1302 O O . THR A 1 167 ? 15.156 10.210 -2.720 1.00 98.19 167 THR A O 1
ATOM 1305 N N . ARG A 1 168 ? 15.206 11.663 -1.012 1.00 98.12 168 ARG A N 1
ATOM 1306 C CA . ARG A 1 168 ? 15.818 10.736 -0.052 1.00 98.12 168 ARG A CA 1
ATOM 1307 C C . ARG A 1 168 ? 14.827 10.406 1.049 1.00 98.12 168 ARG A C 1
ATOM 1309 O O . ARG A 1 168 ? 14.349 11.322 1.715 1.00 98.12 168 ARG A O 1
ATOM 1316 N N . ILE A 1 169 ? 14.557 9.120 1.236 1.00 96.94 169 ILE A N 1
ATOM 1317 C CA . ILE A 1 169 ? 13.608 8.605 2.226 1.00 96.94 169 ILE A CA 1
ATOM 1318 C C . ILE A 1 169 ? 14.371 7.790 3.267 1.00 96.94 169 ILE A C 1
ATOM 1320 O O . ILE A 1 169 ? 15.223 6.976 2.915 1.00 96.94 169 ILE A O 1
ATOM 1324 N N . LEU A 1 170 ? 14.065 8.023 4.543 1.00 97.81 170 LEU A N 1
ATOM 1325 C CA . LEU A 1 170 ? 14.487 7.165 5.647 1.00 97.81 170 LEU A CA 1
ATOM 1326 C C . LEU A 1 170 ? 13.446 6.040 5.784 1.00 97.81 170 LEU A C 1
ATOM 1328 O O . LEU A 1 170 ? 12.304 6.360 6.109 1.00 97.81 170 LEU A O 1
ATOM 1332 N N . PRO A 1 171 ? 13.784 4.769 5.506 1.00 95.81 171 PRO A N 1
ATOM 1333 C CA . PRO A 1 171 ? 12.830 3.672 5.651 1.00 95.81 171 PRO A CA 1
ATOM 1334 C C . PRO A 1 171 ? 12.544 3.359 7.127 1.00 95.81 171 PRO A C 1
ATOM 1336 O O . PRO A 1 171 ? 13.411 3.527 7.986 1.00 95.81 171 PRO A O 1
ATOM 1339 N N . ASP A 1 172 ? 11.358 2.819 7.409 1.00 96.56 172 ASP A N 1
ATOM 1340 C CA . ASP A 1 172 ? 10.923 2.419 8.757 1.00 96.56 172 ASP A CA 1
ATOM 1341 C C . ASP A 1 172 ? 11.587 1.117 9.234 1.00 96.56 172 ASP A C 1
ATOM 1343 O O . ASP A 1 172 ? 11.508 0.745 10.406 1.00 96.56 172 ASP A O 1
ATOM 1347 N N . GLY A 1 173 ? 12.223 0.379 8.321 1.00 95.62 173 GLY A N 1
ATOM 1348 C CA . GLY A 1 173 ? 13.037 -0.790 8.633 1.00 95.62 173 GLY A CA 1
ATOM 1349 C C . GLY A 1 173 ? 13.199 -1.747 7.458 1.00 95.62 173 GLY A C 1
ATOM 1350 O O . GLY A 1 173 ? 12.954 -1.404 6.297 1.00 95.62 173 GLY A O 1
ATOM 1351 N N . THR A 1 174 ? 13.604 -2.972 7.776 1.00 98.12 174 THR A N 1
ATOM 1352 C CA . THR A 1 174 ? 13.687 -4.064 6.807 1.00 98.12 174 THR A CA 1
ATOM 1353 C C . THR A 1 174 ? 12.346 -4.762 6.649 1.00 98.12 174 THR A C 1
ATOM 1355 O O . THR A 1 174 ? 11.563 -4.829 7.595 1.00 98.12 174 THR A O 1
ATOM 1358 N N . LEU A 1 175 ? 12.090 -5.297 5.460 1.00 98.12 175 LEU A N 1
ATOM 1359 C CA . LEU A 1 175 ? 10.953 -6.166 5.200 1.00 98.12 175 LEU A CA 1
ATOM 1360 C C . LEU A 1 175 ? 11.081 -7.426 6.080 1.00 98.12 175 LEU A C 1
ATOM 1362 O O . LEU A 1 175 ? 12.135 -8.065 6.035 1.00 98.12 175 LEU A O 1
ATOM 1366 N N . PRO A 1 176 ? 10.067 -7.770 6.895 1.00 96.06 176 PRO A N 1
ATOM 1367 C CA . PRO A 1 176 ? 10.101 -8.985 7.703 1.00 96.06 176 PRO A CA 1
ATOM 1368 C C . PRO A 1 176 ? 10.173 -10.254 6.854 1.00 96.06 176 PRO A C 1
ATOM 1370 O O . PRO A 1 176 ? 9.911 -10.239 5.652 1.00 96.06 176 PRO A O 1
ATOM 1373 N N . GLU A 1 177 ? 10.547 -11.367 7.480 1.00 93.00 177 GLU A N 1
ATOM 1374 C CA . GLU A 1 177 ? 10.647 -12.644 6.777 1.00 93.00 177 GLU A CA 1
ATOM 1375 C C . GLU A 1 177 ? 9.262 -13.133 6.310 1.00 93.00 177 GLU A C 1
ATOM 1377 O O . GLU A 1 177 ? 8.275 -12.978 7.036 1.00 93.00 177 GLU A O 1
ATOM 1382 N N . PRO A 1 178 ? 9.161 -13.791 5.140 1.00 90.06 178 PRO A N 1
ATOM 1383 C CA . PRO A 1 178 ? 7.896 -14.330 4.654 1.00 90.06 178 PRO A CA 1
ATOM 1384 C C . PRO A 1 178 ? 7.219 -15.259 5.674 1.00 90.06 178 PRO A C 1
ATOM 1386 O O . PRO A 1 178 ? 7.812 -16.240 6.128 1.00 90.06 178 PRO A O 1
ATOM 1389 N N . GLY A 1 179 ? 5.957 -14.973 6.002 1.00 81.88 179 GLY A N 1
ATOM 1390 C CA . GLY A 1 179 ? 5.157 -15.759 6.949 1.00 81.88 179 GLY A CA 1
ATOM 1391 C C . GLY A 1 179 ? 5.503 -15.535 8.427 1.00 81.88 179 GLY A C 1
ATOM 1392 O O . GLY A 1 179 ? 4.976 -16.249 9.282 1.00 81.88 179 GLY A O 1
ATOM 1393 N N . ALA A 1 180 ? 6.382 -14.578 8.745 1.00 81.31 180 ALA A N 1
ATOM 1394 C CA . ALA A 1 180 ? 6.534 -14.083 10.109 1.00 81.31 180 ALA A CA 1
ATOM 1395 C C . ALA A 1 180 ? 5.243 -13.397 10.592 1.00 81.31 180 ALA A C 1
ATOM 1397 O O . ALA A 1 180 ? 4.420 -12.963 9.791 1.00 81.31 180 ALA A O 1
ATOM 1398 N N . SER A 1 181 ? 5.064 -13.283 11.911 1.00 79.06 181 SER A N 1
ATOM 1399 C CA . SER A 1 181 ? 3.866 -12.660 12.497 1.00 79.06 181 SER A CA 1
ATOM 1400 C C . SER A 1 181 ? 3.727 -11.171 12.174 1.00 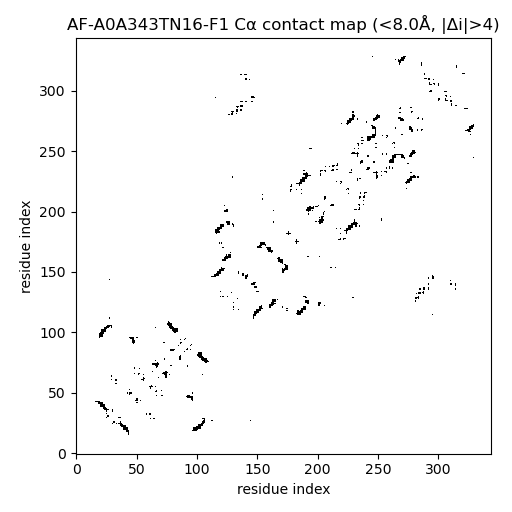79.06 181 SER A C 1
ATOM 1402 O O . SER A 1 181 ? 2.643 -10.623 12.301 1.00 79.06 181 SER A O 1
ATOM 1404 N N . ASP A 1 182 ? 4.832 -10.519 11.820 1.00 81.38 182 ASP A N 1
ATOM 1405 C CA . ASP A 1 182 ? 4.926 -9.122 11.403 1.00 81.38 182 ASP A CA 1
ATOM 1406 C C . ASP A 1 182 ? 5.116 -8.969 9.881 1.00 81.38 182 ASP A C 1
ATOM 1408 O O . ASP A 1 182 ? 5.380 -7.867 9.399 1.00 81.38 182 ASP A O 1
ATOM 1412 N N . ALA A 1 183 ? 4.990 -10.056 9.108 1.00 86.75 183 ALA A N 1
ATOM 1413 C CA . ALA A 1 183 ? 4.986 -9.994 7.650 1.00 86.75 183 ALA A CA 1
ATOM 1414 C C . ALA A 1 183 ? 3.785 -9.170 7.143 1.00 86.75 183 ALA A C 1
ATOM 1416 O O . ALA A 1 183 ? 2.740 -9.144 7.791 1.00 86.75 183 ALA A O 1
ATOM 1417 N N . PRO A 1 184 ? 3.914 -8.489 5.991 1.00 95.88 184 PRO A N 1
ATOM 1418 C CA . PRO A 1 184 ? 2.819 -7.690 5.459 1.00 95.88 184 PRO A CA 1
ATOM 1419 C C . PRO A 1 184 ? 1.654 -8.550 4.979 1.00 95.88 184 PRO A C 1
ATOM 1421 O O . PRO A 1 184 ? 1.861 -9.568 4.316 1.00 95.88 184 PRO A O 1
ATOM 1424 N N . ASP A 1 185 ? 0.441 -8.048 5.187 1.00 95.75 185 ASP A N 1
ATOM 1425 C CA . ASP A 1 185 ? -0.763 -8.543 4.516 1.00 95.75 185 ASP A CA 1
ATOM 1426 C C . ASP A 1 185 ? -0.801 -8.090 3.049 1.00 95.75 185 ASP A C 1
ATOM 1428 O O . ASP A 1 185 ? -1.303 -8.800 2.173 1.00 95.75 185 ASP A O 1
ATOM 1432 N N . LEU A 1 186 ? -0.246 -6.903 2.777 1.00 98.19 186 LEU A N 1
ATOM 1433 C CA . LEU A 1 186 ? -0.098 -6.317 1.450 1.00 98.19 186 LEU A CA 1
ATOM 1434 C C . LEU A 1 186 ? 1.330 -5.794 1.245 1.00 98.19 186 LEU A C 1
ATOM 1436 O O . LEU A 1 186 ? 1.792 -4.897 1.950 1.00 98.19 186 LEU A O 1
ATOM 1440 N N . LEU A 1 187 ? 2.009 -6.310 0.223 1.00 98.81 187 LEU A N 1
ATOM 1441 C CA . LEU A 1 187 ? 3.323 -5.842 -0.212 1.00 98.81 187 LEU A CA 1
ATOM 1442 C C . LEU A 1 187 ? 3.204 -5.078 -1.534 1.00 98.81 187 LEU A C 1
ATOM 1444 O O . LEU A 1 187 ? 2.884 -5.659 -2.570 1.00 98.81 187 LEU A O 1
ATOM 1448 N N . VAL A 1 188 ? 3.493 -3.781 -1.508 1.00 98.88 188 VAL A N 1
ATOM 1449 C CA . VAL A 1 188 ? 3.478 -2.909 -2.687 1.00 98.88 188 VAL A CA 1
ATOM 1450 C C . VAL A 1 188 ? 4.905 -2.693 -3.181 1.00 98.88 188 VAL A C 1
ATOM 1452 O O . VAL A 1 188 ? 5.791 -2.350 -2.398 1.00 98.88 188 VAL A O 1
ATOM 1455 N N . VAL A 1 189 ? 5.137 -2.857 -4.483 1.00 98.88 189 VAL A N 1
ATOM 1456 C CA . VAL A 1 189 ? 6.416 -2.556 -5.131 1.00 98.88 189 VAL A CA 1
ATOM 1457 C C . VAL A 1 189 ? 6.252 -1.418 -6.151 1.00 98.88 189 VAL A C 1
ATOM 1459 O O . VAL A 1 189 ? 5.428 -1.525 -7.068 1.00 98.88 189 VAL A O 1
ATOM 1462 N N . PRO A 1 190 ? 7.004 -0.311 -6.008 1.00 98.81 190 PRO A N 1
ATOM 1463 C CA . PRO A 1 190 ? 7.006 0.773 -6.980 1.00 98.81 190 PRO A CA 1
ATOM 1464 C C . PRO A 1 190 ? 7.730 0.363 -8.269 1.00 98.81 190 PRO A C 1
ATOM 1466 O O . PRO A 1 190 ? 8.403 -0.667 -8.333 1.00 98.81 190 PRO A O 1
ATOM 1469 N N . GLY A 1 191 ? 7.601 1.185 -9.308 1.00 98.25 191 GLY A N 1
ATOM 1470 C CA . GLY A 1 191 ? 8.431 1.125 -10.500 1.00 98.25 191 GLY A CA 1
ATOM 1471 C C . GLY A 1 191 ? 9.682 1.986 -10.373 1.00 98.25 191 GLY A C 1
ATOM 1472 O O . GLY A 1 191 ? 10.187 2.234 -9.279 1.00 98.25 191 GLY A O 1
ATOM 1473 N N . GLY A 1 192 ? 10.232 2.391 -11.513 1.00 95.75 192 GLY A N 1
ATOM 1474 C CA . GLY A 1 192 ? 11.416 3.243 -11.594 1.00 95.75 192 GLY A CA 1
ATOM 1475 C C . GLY A 1 192 ? 12.373 2.814 -12.692 1.00 95.75 192 GLY A C 1
ATOM 1476 O O . GLY A 1 192 ? 12.913 1.713 -12.665 1.00 95.75 192 GLY A O 1
ATOM 1477 N N . GLY A 1 193 ? 12.608 3.675 -13.681 1.00 91.81 193 GLY A N 1
ATOM 1478 C CA . GLY A 1 193 ? 13.746 3.544 -14.600 1.00 91.81 193 GLY A CA 1
ATOM 1479 C C . GLY A 1 193 ? 13.884 2.221 -15.377 1.00 91.81 193 GLY A C 1
ATOM 1480 O O . GLY A 1 193 ? 15.007 1.852 -15.715 1.00 91.81 193 GLY A O 1
ATOM 1481 N N . TRP A 1 194 ? 12.797 1.504 -15.698 1.00 95.25 194 TRP A N 1
ATOM 1482 C CA . TRP A 1 194 ? 12.882 0.221 -16.425 1.00 95.25 194 TRP A CA 1
ATOM 1483 C C . TRP A 1 194 ? 13.539 0.344 -17.805 1.00 95.25 194 TRP A C 1
ATOM 1485 O O . TRP A 1 194 ? 14.378 -0.464 -18.197 1.00 95.25 194 TRP A O 1
ATOM 1495 N N . SER A 1 195 ? 13.198 1.397 -18.551 1.00 89.81 195 SER A N 1
ATOM 1496 C CA . SER A 1 195 ? 13.796 1.661 -19.864 1.00 89.81 195 SER A CA 1
ATOM 1497 C C . SER A 1 195 ? 15.247 2.161 -19.770 1.00 89.81 195 SER A C 1
ATOM 1499 O O . SER A 1 195 ? 15.968 2.129 -20.768 1.00 89.81 195 SER A O 1
ATOM 1501 N N . SER A 1 196 ? 15.700 2.583 -18.587 1.00 86.12 196 SER A N 1
ATOM 1502 C CA . SER A 1 196 ? 17.055 3.082 -18.331 1.00 86.12 196 SER A CA 1
ATOM 1503 C C . SER A 1 196 ? 18.016 1.922 -18.045 1.00 86.12 196 SER A C 1
ATOM 1505 O O . SER A 1 196 ? 18.463 1.729 -16.916 1.00 86.12 196 SER A O 1
ATOM 1507 N N . ARG A 1 197 ? 18.340 1.139 -19.084 1.00 88.94 197 ARG A N 1
ATOM 1508 C CA . ARG A 1 197 ? 19.145 -0.101 -18.976 1.00 88.94 197 ARG A CA 1
ATOM 1509 C C . ARG A 1 197 ? 20.589 0.107 -18.516 1.00 88.94 197 ARG A C 1
ATOM 1511 O O . ARG A 1 197 ? 21.186 -0.829 -17.998 1.00 88.94 197 ARG A O 1
ATOM 1518 N N . ASP A 1 198 ? 21.115 1.314 -18.699 1.00 85.38 198 ASP A N 1
ATOM 1519 C CA . ASP A 1 198 ? 22.475 1.701 -18.303 1.00 85.38 198 ASP A CA 1
ATOM 1520 C C . ASP A 1 198 ? 22.529 2.353 -16.906 1.00 85.38 198 ASP A C 1
ATOM 1522 O O . ASP A 1 198 ? 23.583 2.831 -16.487 1.00 85.38 198 ASP A O 1
ATOM 1526 N N . GLY A 1 199 ? 21.396 2.433 -16.197 1.00 83.19 199 GLY A N 1
ATOM 1527 C CA . GLY A 1 199 ? 21.330 2.990 -14.846 1.00 83.19 199 GLY A CA 1
ATOM 1528 C C . GLY A 1 199 ? 21.999 2.091 -13.803 1.00 83.19 199 GLY A C 1
ATOM 1529 O O . GLY A 1 199 ? 22.045 0.873 -13.951 1.00 83.19 199 GLY A O 1
ATOM 1530 N N . GLU A 1 200 ? 22.496 2.695 -12.722 1.00 89.94 200 GLU A N 1
ATOM 1531 C CA . GLU A 1 200 ? 23.095 1.962 -11.592 1.00 89.94 200 GLU A CA 1
ATOM 1532 C C . GLU A 1 200 ? 22.049 1.499 -10.563 1.00 89.94 200 GLU A C 1
ATOM 1534 O O . GLU A 1 200 ? 22.314 0.587 -9.778 1.00 89.94 200 GLU A O 1
ATOM 1539 N N . ALA A 1 201 ? 20.864 2.117 -10.584 1.00 93.88 201 ALA A N 1
ATOM 1540 C CA . ALA A 1 201 ? 19.759 1.853 -9.675 1.00 93.88 201 ALA A CA 1
ATOM 1541 C C . ALA A 1 201 ? 18.423 2.124 -10.391 1.00 93.88 201 ALA A C 1
ATOM 1543 O O . ALA A 1 201 ? 18.208 3.224 -10.908 1.00 93.88 201 ALA A O 1
ATOM 1544 N N . SER A 1 202 ? 17.579 1.098 -10.511 1.00 97.00 202 SER A N 1
ATOM 1545 C CA . SER A 1 202 ? 16.254 1.140 -11.145 1.00 97.00 202 SER A CA 1
ATOM 1546 C C . SER A 1 202 ? 15.536 -0.201 -10.964 1.00 97.00 202 SER A C 1
ATOM 1548 O O . SER A 1 202 ? 16.164 -1.206 -10.635 1.00 97.00 202 SER A O 1
ATOM 1550 N N . ALA A 1 203 ? 14.246 -0.264 -11.296 1.00 97.38 203 ALA A N 1
ATOM 1551 C CA . ALA A 1 203 ? 13.481 -1.508 -11.379 1.00 97.38 203 ALA A CA 1
ATOM 1552 C C . ALA A 1 203 ? 14.125 -2.529 -12.334 1.00 97.38 203 ALA A C 1
ATOM 1554 O O . ALA A 1 203 ? 14.091 -3.728 -12.077 1.00 97.38 203 ALA A O 1
ATOM 1555 N N . TRP A 1 204 ? 14.755 -2.076 -13.426 1.00 97.62 204 TRP A N 1
ATOM 1556 C CA . TRP A 1 204 ? 15.488 -2.981 -14.314 1.00 97.62 204 TRP A CA 1
ATOM 1557 C C . TRP A 1 204 ? 16.705 -3.590 -13.616 1.00 97.62 204 TRP A C 1
ATOM 1559 O O . TRP A 1 204 ? 16.925 -4.795 -13.697 1.00 97.62 204 TRP A O 1
ATOM 1569 N N . VAL A 1 205 ? 17.487 -2.778 -12.902 1.00 97.62 205 VAL A N 1
ATOM 1570 C CA . VAL A 1 205 ? 18.640 -3.275 -12.139 1.00 97.62 205 VAL A CA 1
ATOM 1571 C C . VAL A 1 205 ? 18.189 -4.272 -11.072 1.00 97.62 205 VAL A C 1
ATOM 1573 O O . VAL A 1 205 ? 18.799 -5.332 -10.940 1.00 97.62 205 VAL A O 1
ATOM 1576 N N . GLU A 1 206 ? 17.096 -3.984 -10.366 1.00 97.94 206 GLU A N 1
ATOM 1577 C CA . GLU A 1 206 ? 16.530 -4.886 -9.359 1.00 97.94 206 GLU A CA 1
ATOM 1578 C C . GLU A 1 206 ? 16.006 -6.199 -9.960 1.00 97.94 206 GLU A C 1
ATOM 1580 O O . GLU A 1 206 ? 16.232 -7.269 -9.389 1.00 97.94 206 GLU A O 1
ATOM 1585 N N . ALA A 1 207 ? 15.401 -6.159 -11.152 1.00 97.62 207 ALA A N 1
ATOM 1586 C CA . ALA A 1 207 ? 15.027 -7.364 -11.893 1.00 97.62 207 ALA A CA 1
ATOM 1587 C C . ALA A 1 207 ? 16.252 -8.233 -12.224 1.00 97.62 207 ALA A C 1
ATOM 1589 O O . ALA A 1 207 ? 16.227 -9.448 -12.031 1.00 97.62 207 ALA A O 1
ATOM 1590 N N . GLN A 1 208 ? 17.350 -7.607 -12.659 1.00 97.25 208 GLN A N 1
ATOM 1591 C CA . GLN A 1 208 ? 18.592 -8.302 -13.008 1.00 97.25 208 GLN A CA 1
ATOM 1592 C C . GLN A 1 208 ? 19.334 -8.860 -11.783 1.00 97.25 208 GLN A C 1
ATOM 1594 O O . GLN A 1 208 ? 19.968 -9.912 -11.885 1.00 97.25 208 GLN A O 1
ATOM 1599 N N . ARG A 1 209 ? 19.274 -8.172 -10.633 1.00 96.81 209 ARG A N 1
ATOM 1600 C CA . ARG A 1 209 ? 19.811 -8.665 -9.350 1.00 96.81 209 ARG A CA 1
ATOM 1601 C C . ARG A 1 209 ? 19.001 -9.849 -8.829 1.00 96.81 209 ARG A C 1
ATOM 1603 O O . ARG A 1 209 ? 19.568 -10.827 -8.350 1.00 96.81 209 ARG A O 1
ATOM 1610 N N . GLY A 1 210 ? 17.678 -9.773 -8.958 1.00 97.88 210 GLY A N 1
ATOM 1611 C CA . GLY A 1 210 ? 16.756 -10.841 -8.591 1.00 97.88 210 GLY A CA 1
ATOM 1612 C C . GLY A 1 210 ? 16.426 -10.913 -7.098 1.00 97.88 210 GLY A C 1
ATOM 1613 O O . GLY A 1 210 ? 15.687 -11.809 -6.697 1.00 97.88 210 GLY A O 1
ATOM 1614 N N . ASP A 1 211 ? 16.932 -10.010 -6.257 1.00 98.12 211 ASP A N 1
ATOM 1615 C CA . ASP A 1 211 ? 16.605 -9.977 -4.824 1.00 98.12 211 ASP A CA 1
ATOM 1616 C C . ASP A 1 211 ? 15.154 -9.537 -4.594 1.00 98.12 211 ASP A C 1
ATOM 1618 O O . ASP A 1 211 ? 14.383 -10.263 -3.962 1.00 98.12 211 ASP A O 1
ATOM 1622 N N . VAL A 1 212 ? 14.746 -8.419 -5.205 1.00 98.56 212 VAL A N 1
ATOM 1623 C CA . VAL A 1 212 ? 13.367 -7.909 -5.145 1.00 98.56 212 VAL A CA 1
ATOM 1624 C C . VAL A 1 212 ? 12.353 -8.910 -5.723 1.00 98.56 212 VAL A C 1
ATOM 1626 O O . VAL A 1 212 ? 11.438 -9.290 -4.988 1.00 98.56 212 VAL A O 1
ATOM 1629 N N . PRO A 1 213 ? 12.510 -9.447 -6.953 1.00 98.75 213 PRO A N 1
ATOM 1630 C CA . PRO A 1 213 ? 11.613 -10.488 -7.463 1.00 98.75 213 PRO A CA 1
ATOM 1631 C C . PRO A 1 213 ? 11.508 -11.727 -6.560 1.00 98.75 213 PRO A C 1
ATOM 1633 O O . PRO A 1 213 ? 10.415 -12.262 -6.352 1.00 98.75 213 PRO A O 1
ATOM 1636 N N . ARG A 1 214 ? 12.624 -12.185 -5.970 1.00 98.81 214 ARG A N 1
ATOM 1637 C CA . ARG A 1 214 ? 12.608 -13.327 -5.041 1.00 98.81 214 ARG A CA 1
ATOM 1638 C C . ARG A 1 214 ? 11.828 -13.019 -3.769 1.00 98.81 214 ARG A C 1
ATOM 1640 O O . ARG A 1 214 ? 11.065 -13.882 -3.331 1.00 98.81 214 ARG A O 1
ATOM 1647 N N . ALA A 1 215 ? 11.995 -11.826 -3.201 1.00 98.75 215 ALA A N 1
ATOM 1648 C CA . ALA A 1 215 ? 11.256 -11.391 -2.021 1.00 98.75 215 ALA A CA 1
ATOM 1649 C C . ALA A 1 215 ? 9.748 -11.311 -2.301 1.00 98.75 215 ALA A C 1
ATOM 1651 O O . ALA A 1 215 ? 8.969 -11.863 -1.523 1.00 98.75 215 ALA A O 1
ATOM 1652 N N . LEU A 1 216 ? 9.345 -10.725 -3.435 1.00 98.81 216 LEU A N 1
ATOM 1653 C CA . LEU A 1 216 ? 7.942 -10.644 -3.866 1.00 98.81 216 LEU A CA 1
ATOM 1654 C C . LEU A 1 216 ? 7.316 -12.037 -3.997 1.00 98.81 216 LEU A C 1
ATOM 1656 O O . LEU A 1 216 ? 6.283 -12.322 -3.395 1.00 98.81 216 LEU A O 1
ATOM 1660 N N . SER A 1 217 ? 7.990 -12.943 -4.714 1.00 98.62 217 SER A N 1
ATOM 1661 C CA . SER A 1 217 ? 7.528 -14.324 -4.891 1.00 98.62 217 SER A CA 1
ATOM 1662 C C . SER A 1 217 ? 7.425 -15.083 -3.562 1.00 98.62 217 SER A C 1
ATOM 1664 O O . SER A 1 217 ? 6.513 -15.888 -3.373 1.00 98.62 217 SER A O 1
ATOM 1666 N N . ALA A 1 218 ? 8.359 -14.857 -2.633 1.00 98.25 218 ALA A N 1
ATOM 1667 C CA . ALA A 1 218 ? 8.357 -15.521 -1.333 1.00 98.25 218 ALA A CA 1
ATOM 1668 C C . ALA A 1 218 ? 7.213 -15.041 -0.428 1.00 98.25 218 ALA A C 1
ATOM 1670 O O . ALA A 1 218 ? 6.554 -15.878 0.183 1.00 98.25 218 ALA A O 1
ATOM 1671 N N . HIS A 1 219 ? 6.943 -13.734 -0.390 1.00 98.50 219 HIS A N 1
ATOM 1672 C CA . HIS A 1 219 ? 5.833 -13.160 0.378 1.00 98.50 219 HIS A CA 1
ATOM 1673 C C . HIS A 1 219 ? 4.476 -13.574 -0.185 1.00 98.50 219 HIS A C 1
ATOM 1675 O O . HIS A 1 219 ? 3.619 -14.022 0.573 1.00 98.50 219 HIS A O 1
ATOM 1681 N N . HIS A 1 220 ? 4.320 -13.541 -1.511 1.00 98.12 220 HIS A N 1
ATOM 1682 C CA . HIS A 1 220 ? 3.117 -14.041 -2.172 1.00 98.12 220 HIS A CA 1
ATOM 1683 C C . HIS A 1 220 ? 2.849 -15.512 -1.817 1.00 98.12 220 HIS A C 1
ATOM 1685 O O . HIS A 1 220 ? 1.760 -15.879 -1.389 1.00 98.12 220 HIS A O 1
ATOM 1691 N N . ARG A 1 221 ? 3.878 -16.371 -1.893 1.00 94.94 221 ARG A N 1
ATOM 1692 C CA . ARG A 1 221 ? 3.773 -17.784 -1.481 1.00 94.94 221 ARG A CA 1
ATOM 1693 C C . ARG A 1 221 ? 3.453 -17.975 0.004 1.00 94.94 221 ARG A C 1
ATOM 1695 O O . ARG A 1 221 ? 2.935 -19.029 0.362 1.00 94.94 221 ARG A O 1
ATOM 1702 N N . ALA A 1 222 ? 3.783 -17.001 0.848 1.00 90.94 222 ALA A N 1
ATOM 1703 C CA . ALA A 1 222 ? 3.464 -17.006 2.272 1.00 90.94 222 ALA A CA 1
ATOM 1704 C C . ALA A 1 222 ? 2.061 -16.450 2.586 1.00 90.94 222 ALA A C 1
ATOM 1706 O O . ALA A 1 222 ? 1.667 -16.472 3.748 1.00 90.94 222 ALA A O 1
ATOM 1707 N N . GLY A 1 223 ? 1.303 -16.007 1.575 1.00 89.75 223 GLY A N 1
ATOM 1708 C CA . GLY A 1 223 ? -0.084 -15.555 1.712 1.00 89.75 223 GLY A CA 1
ATOM 1709 C C . GLY A 1 223 ? -0.284 -14.039 1.662 1.00 89.75 223 GLY A C 1
ATOM 1710 O O . GLY A 1 223 ? -1.424 -13.595 1.767 1.00 89.75 223 GLY A O 1
ATOM 1711 N N . ALA A 1 224 ? 0.779 -13.249 1.479 1.00 94.81 224 ALA A N 1
ATOM 1712 C CA . ALA A 1 224 ? 0.645 -11.806 1.300 1.00 94.81 224 ALA A CA 1
ATOM 1713 C C . ALA A 1 224 ? 0.035 -11.486 -0.070 1.00 94.81 224 ALA A C 1
ATOM 1715 O O . ALA A 1 224 ? 0.444 -12.055 -1.088 1.00 94.81 224 ALA A O 1
ATOM 1716 N N . ARG A 1 225 ? -0.877 -10.512 -0.118 1.00 98.06 225 ARG A N 1
ATOM 1717 C CA . ARG A 1 225 ? -1.265 -9.890 -1.389 1.00 98.06 225 ARG A CA 1
ATOM 1718 C C . ARG A 1 225 ? -0.095 -9.058 -1.890 1.00 98.06 225 ARG A C 1
ATOM 1720 O O . ARG A 1 225 ? 0.602 -8.419 -1.100 1.00 98.06 225 ARG A O 1
ATOM 1727 N N . VAL A 1 226 ? 0.125 -9.035 -3.196 1.00 98.69 226 VAL A N 1
ATOM 1728 C CA . VAL A 1 226 ? 1.224 -8.271 -3.797 1.00 98.69 226 VAL A CA 1
ATOM 1729 C C . VAL A 1 226 ? 0.698 -7.322 -4.856 1.00 98.69 226 VAL A C 1
ATOM 1731 O O . VAL A 1 226 ? -0.143 -7.692 -5.674 1.00 98.69 226 VAL A O 1
ATOM 1734 N N . ALA A 1 227 ? 1.192 -6.088 -4.841 1.00 98.75 227 ALA A N 1
ATOM 1735 C CA . ALA A 1 227 ? 0.766 -5.063 -5.775 1.00 98.75 227 ALA A CA 1
ATOM 1736 C C . ALA A 1 227 ? 1.951 -4.352 -6.431 1.00 98.75 227 ALA A C 1
ATOM 1738 O O . ALA A 1 227 ? 2.941 -4.053 -5.770 1.00 98.75 227 ALA A O 1
ATOM 1739 N N . GLY A 1 228 ? 1.855 -4.069 -7.729 1.00 98.69 228 GLY A N 1
ATOM 1740 C CA . GLY A 1 228 ? 2.904 -3.386 -8.488 1.00 98.69 228 GLY A CA 1
ATOM 1741 C C . GLY A 1 228 ? 2.388 -2.108 -9.125 1.00 98.69 228 GLY A C 1
ATOM 1742 O O . GLY A 1 228 ? 1.380 -2.138 -9.826 1.00 98.69 228 GLY A O 1
ATOM 1743 N N . VAL A 1 229 ? 3.091 -0.996 -8.922 1.00 98.75 229 VAL A N 1
ATOM 1744 C CA . VAL A 1 229 ? 2.773 0.290 -9.562 1.00 98.75 229 VAL A CA 1
ATOM 1745 C C . VAL A 1 229 ? 3.762 0.550 -10.686 1.00 98.75 229 VAL A C 1
ATOM 1747 O O . VAL A 1 229 ? 4.954 0.283 -10.529 1.00 98.75 229 VAL A O 1
ATOM 1750 N N . CYS A 1 230 ? 3.294 1.093 -11.816 1.00 98.44 230 CYS A N 1
ATOM 1751 C CA . CYS A 1 230 ? 4.154 1.467 -12.937 1.00 98.44 230 CYS A CA 1
ATOM 1752 C C . CYS A 1 230 ? 4.997 0.257 -13.380 1.00 98.44 230 CYS A C 1
ATOM 1754 O O . CYS A 1 230 ? 4.484 -0.851 -13.531 1.00 98.44 230 CYS A O 1
ATOM 1756 N N . THR A 1 231 ? 6.306 0.428 -13.566 1.00 98.56 231 THR A N 1
ATOM 1757 C CA . THR A 1 231 ? 7.208 -0.670 -13.939 1.00 98.56 231 THR A CA 1
ATOM 1758 C C . THR A 1 231 ? 7.463 -1.679 -12.814 1.00 98.56 231 THR A C 1
ATOM 1760 O O . THR A 1 231 ? 8.119 -2.687 -13.063 1.00 98.56 231 THR A O 1
ATOM 1763 N N . GLY A 1 232 ? 6.905 -1.481 -11.615 1.00 98.56 232 GLY A N 1
ATOM 1764 C CA . GLY A 1 232 ? 6.835 -2.502 -10.568 1.00 98.56 232 GLY A CA 1
ATOM 1765 C C . GLY A 1 232 ? 6.054 -3.738 -11.026 1.00 98.56 232 GLY A C 1
ATOM 1766 O O . GLY A 1 232 ? 6.377 -4.856 -10.632 1.00 98.56 232 GLY A O 1
ATOM 1767 N N . GLY A 1 233 ? 5.124 -3.577 -11.979 1.00 98.38 233 GLY A N 1
ATOM 1768 C CA . GLY A 1 233 ? 4.484 -4.703 -12.667 1.00 98.38 233 GLY A CA 1
ATOM 1769 C C . GLY A 1 233 ? 5.478 -5.634 -13.378 1.00 98.38 233 GLY A C 1
ATOM 1770 O O . GLY A 1 233 ? 5.259 -6.840 -13.423 1.00 98.38 233 GLY A O 1
ATOM 1771 N N . LEU A 1 234 ? 6.616 -5.121 -13.864 1.00 98.62 234 LEU A N 1
ATOM 1772 C CA . LEU A 1 234 ? 7.653 -5.965 -14.469 1.00 98.62 234 LEU A CA 1
ATOM 1773 C C . LEU A 1 234 ? 8.571 -6.638 -13.442 1.00 98.62 234 LEU A C 1
ATOM 1775 O O . LEU A 1 234 ? 9.124 -7.699 -13.730 1.00 98.62 234 LEU A O 1
ATOM 1779 N N . LEU A 1 235 ? 8.688 -6.096 -12.227 1.00 98.81 235 LEU A N 1
ATOM 1780 C CA . LEU A 1 235 ? 9.312 -6.810 -11.107 1.00 98.81 235 LEU A CA 1
ATOM 1781 C C . LEU A 1 235 ? 8.449 -8.000 -10.667 1.00 98.81 235 LEU A C 1
ATOM 1783 O O . LEU A 1 235 ? 8.986 -9.078 -10.416 1.00 98.81 235 LEU A O 1
ATOM 1787 N N . LEU A 1 236 ? 7.122 -7.833 -10.651 1.00 98.81 236 LEU A N 1
ATOM 1788 C CA . LEU A 1 236 ? 6.173 -8.927 -10.419 1.00 98.81 236 LEU A CA 1
ATOM 1789 C C . LEU A 1 236 ? 6.225 -9.976 -11.538 1.00 98.81 236 LEU A C 1
ATOM 1791 O O . LEU A 1 236 ? 6.249 -11.172 -11.249 1.00 98.81 236 LEU A O 1
ATOM 1795 N N . ALA A 1 237 ? 6.333 -9.549 -12.797 1.00 98.62 237 ALA A N 1
ATOM 1796 C CA . ALA A 1 237 ? 6.528 -10.469 -13.915 1.00 98.62 237 ALA A CA 1
ATOM 1797 C C . ALA A 1 237 ? 7.858 -11.231 -13.818 1.00 98.62 237 ALA A C 1
ATOM 1799 O O . ALA A 1 237 ? 7.901 -12.447 -13.970 1.00 98.62 237 ALA A O 1
ATOM 1800 N N . THR A 1 238 ? 8.944 -10.550 -13.439 1.00 98.62 238 THR A N 1
ATOM 1801 C CA . THR A 1 238 ? 10.247 -11.192 -13.177 1.00 98.62 238 THR A CA 1
ATOM 1802 C C . THR A 1 238 ? 10.170 -12.197 -12.017 1.00 98.62 238 THR A C 1
ATOM 1804 O O . THR A 1 238 ? 10.917 -13.175 -11.985 1.00 98.62 238 THR A O 1
ATOM 1807 N N . ALA A 1 239 ? 9.255 -11.988 -11.066 1.00 9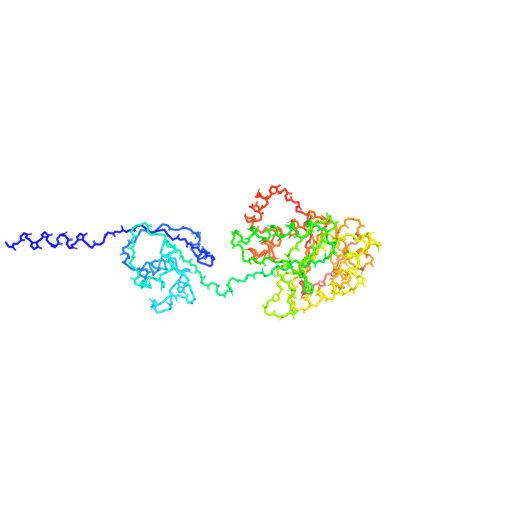8.50 239 ALA A N 1
ATOM 1808 C CA . ALA A 1 239 ? 8.982 -12.908 -9.966 1.00 98.50 239 ALA A CA 1
ATOM 1809 C C . ALA A 1 239 ? 8.133 -14.134 -10.377 1.00 98.50 239 ALA A C 1
ATOM 1811 O O . ALA A 1 239 ? 7.899 -15.007 -9.533 1.00 98.50 239 ALA A O 1
ATOM 1812 N N . GLY A 1 240 ? 7.683 -14.202 -11.640 1.00 98.19 240 GLY A N 1
ATOM 1813 C CA . GLY A 1 240 ? 6.785 -15.232 -12.176 1.00 98.19 240 GLY A CA 1
ATOM 1814 C C . GLY A 1 240 ? 5.354 -15.117 -11.651 1.00 98.19 240 GLY A C 1
ATOM 1815 O O . GLY A 1 240 ? 4.630 -16.107 -11.604 1.00 98.19 240 GLY A O 1
ATOM 1816 N N . LEU A 1 241 ? 4.966 -13.939 -11.153 1.00 98.50 241 LEU A N 1
ATOM 1817 C CA . LEU A 1 241 ? 3.672 -13.753 -10.498 1.00 98.50 241 LEU A CA 1
ATOM 1818 C C . LEU A 1 241 ? 2.563 -13.384 -11.476 1.00 98.50 241 LEU A C 1
ATOM 1820 O O . LEU A 1 241 ? 1.408 -13.554 -11.121 1.00 98.50 241 LEU A O 1
ATOM 1824 N N . THR A 1 242 ? 2.892 -12.903 -12.676 1.00 98.38 242 THR A N 1
ATOM 1825 C CA . THR A 1 242 ? 1.914 -12.457 -13.683 1.00 98.38 242 THR A CA 1
ATOM 1826 C C . THR A 1 242 ? 1.669 -13.482 -14.794 1.00 98.38 242 THR A C 1
ATOM 1828 O O . THR A 1 242 ? 0.898 -13.196 -15.704 1.00 98.38 242 THR A O 1
ATOM 1831 N N . ASP A 1 243 ? 2.331 -14.641 -14.766 1.00 95.44 243 ASP A N 1
ATOM 1832 C CA . ASP A 1 243 ? 2.265 -15.652 -15.831 1.00 95.44 243 ASP A CA 1
ATOM 1833 C C . ASP A 1 243 ? 0.822 -16.140 -16.030 1.00 95.44 243 ASP A C 1
ATOM 1835 O O . ASP A 1 243 ? 0.202 -16.631 -15.087 1.00 95.44 243 ASP A O 1
ATOM 1839 N N . ASP A 1 244 ? 0.282 -15.990 -17.246 1.00 96.19 244 ASP A N 1
ATOM 1840 C CA . ASP A 1 244 ? -1.109 -16.311 -17.611 1.00 96.19 244 ASP A CA 1
ATOM 1841 C C . ASP A 1 244 ? -2.188 -15.572 -16.783 1.00 96.19 244 ASP A C 1
ATOM 1843 O O . ASP A 1 244 ? -3.368 -15.936 -16.818 1.00 96.19 244 ASP A O 1
ATOM 1847 N N . ARG A 1 245 ? -1.810 -14.516 -16.050 1.00 97.50 245 ARG A N 1
ATOM 1848 C CA . ARG A 1 245 ? -2.702 -13.722 -15.192 1.00 97.50 245 ARG A CA 1
ATOM 1849 C C . ARG A 1 245 ? -2.935 -12.327 -15.773 1.00 97.50 245 ARG A C 1
ATOM 1851 O O . ARG A 1 245 ? -2.037 -11.777 -16.421 1.00 97.50 245 ARG A O 1
ATOM 1858 N N . PRO A 1 246 ? -4.122 -11.729 -15.563 1.00 97.88 246 PRO A N 1
ATOM 1859 C CA . PRO A 1 246 ? -4.393 -10.381 -16.027 1.00 97.88 246 PRO A CA 1
ATOM 1860 C C . PRO A 1 246 ? -3.508 -9.369 -15.300 1.00 97.88 246 PRO A C 1
ATOM 1862 O O . PRO A 1 246 ? -3.423 -9.367 -14.074 1.00 97.88 246 PRO A O 1
ATOM 1865 N N . ALA A 1 247 ? -2.860 -8.481 -16.051 1.00 98.31 247 ALA A N 1
ATOM 1866 C CA . ALA A 1 247 ? -1.982 -7.468 -15.472 1.00 98.31 247 ALA A CA 1
ATOM 1867 C C . ALA A 1 247 ? -1.898 -6.199 -16.329 1.00 98.31 247 ALA A C 1
ATOM 1869 O O . ALA A 1 247 ? -2.214 -6.196 -17.518 1.00 98.31 247 ALA A O 1
ATOM 1870 N N . VAL A 1 248 ? -1.420 -5.111 -15.732 1.00 98.12 248 VAL A N 1
ATOM 1871 C CA . VAL A 1 248 ? -1.039 -3.874 -16.417 1.00 98.12 248 VAL A CA 1
ATOM 1872 C C . VAL A 1 248 ? 0.295 -3.353 -15.869 1.00 98.12 248 VAL A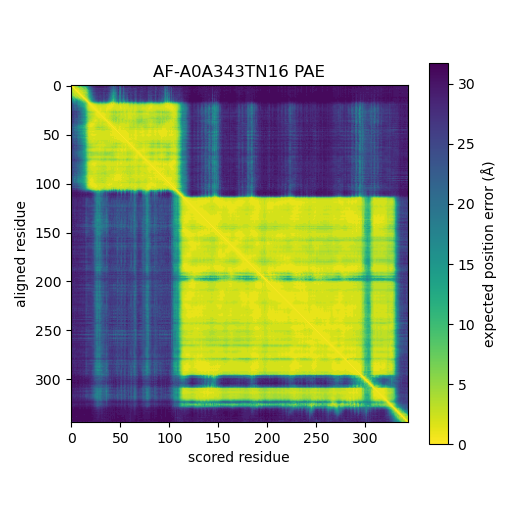 C 1
ATOM 1874 O O . VAL A 1 248 ? 0.762 -3.760 -14.812 1.00 98.12 248 VAL A O 1
ATOM 1877 N N . THR A 1 249 ? 0.964 -2.475 -16.610 1.00 98.44 249 THR A N 1
ATOM 1878 C CA . THR A 1 249 ? 2.193 -1.790 -16.176 1.00 98.44 249 THR A CA 1
ATOM 1879 C C . THR A 1 249 ? 2.227 -0.385 -16.778 1.00 98.44 249 THR A C 1
ATOM 1881 O O . THR A 1 249 ? 1.273 0.060 -17.422 1.00 98.44 249 THR A O 1
ATOM 1884 N N . HIS A 1 250 ? 3.326 0.342 -16.597 1.00 97.56 250 HIS A N 1
ATOM 1885 C CA . HIS A 1 250 ? 3.541 1.610 -17.285 1.00 97.56 250 HIS A CA 1
ATOM 1886 C C . HIS A 1 250 ? 3.387 1.458 -18.809 1.00 97.56 250 HIS A C 1
ATOM 1888 O O . HIS A 1 250 ? 3.871 0.497 -19.404 1.00 97.56 250 HIS A O 1
ATOM 1894 N N . ALA A 1 251 ? 2.778 2.446 -19.470 1.00 95.69 251 ALA A N 1
ATOM 1895 C CA . ALA A 1 251 ? 2.461 2.381 -20.901 1.00 95.69 251 ALA A CA 1
ATOM 1896 C C . ALA A 1 251 ? 3.682 2.087 -21.796 1.00 95.69 251 ALA A C 1
ATOM 1898 O O . ALA A 1 251 ? 3.568 1.388 -22.800 1.00 95.69 251 ALA A O 1
ATOM 1899 N N . SER A 1 252 ? 4.866 2.582 -21.418 1.00 95.19 252 SER A N 1
ATOM 1900 C CA . SER A 1 252 ? 6.120 2.332 -22.149 1.00 95.19 252 SER A CA 1
ATOM 1901 C C . SER A 1 252 ? 6.641 0.895 -22.047 1.00 95.19 252 SER A C 1
ATOM 1903 O O . SER A 1 252 ? 7.579 0.553 -22.757 1.00 95.19 252 SER A O 1
ATOM 1905 N N . ALA A 1 253 ? 6.079 0.089 -21.148 1.00 96.56 253 ALA A N 1
ATOM 1906 C CA . ALA A 1 253 ? 6.557 -1.233 -20.762 1.00 96.56 253 ALA A CA 1
ATOM 1907 C C . ALA A 1 253 ? 5.518 -2.344 -21.023 1.00 96.56 253 ALA A C 1
ATOM 1909 O O . ALA A 1 253 ? 5.778 -3.508 -20.732 1.00 96.56 253 ALA A O 1
ATOM 1910 N N . LEU A 1 254 ? 4.351 -2.008 -21.593 1.00 97.12 254 LEU A N 1
ATOM 1911 C CA . LEU A 1 254 ? 3.267 -2.969 -21.839 1.00 97.12 254 LEU A CA 1
ATOM 1912 C C . LEU A 1 254 ? 3.678 -4.107 -22.776 1.00 97.12 254 LEU A C 1
ATOM 1914 O O . LEU A 1 254 ? 3.256 -5.236 -22.562 1.00 97.12 254 LEU A O 1
ATOM 1918 N N . GLU A 1 255 ? 4.482 -3.828 -23.806 1.00 97.00 255 GLU A N 1
ATOM 1919 C CA . GLU A 1 255 ? 4.921 -4.878 -24.734 1.00 97.00 255 GLU A CA 1
ATOM 1920 C C . GLU A 1 255 ? 5.865 -5.869 -24.054 1.00 97.00 255 GLU A C 1
ATOM 1922 O O . GLU A 1 255 ? 5.681 -7.072 -24.181 1.00 97.00 255 GLU A O 1
ATOM 1927 N N . GLU A 1 256 ? 6.797 -5.375 -23.239 1.00 97.06 256 GLU A N 1
ATOM 1928 C CA . GLU A 1 256 ? 7.671 -6.243 -22.449 1.00 97.06 256 GLU A CA 1
ATOM 1929 C C . GLU A 1 256 ? 6.868 -7.077 -21.447 1.00 97.06 256 GLU A C 1
ATOM 1931 O O . GLU A 1 256 ? 7.156 -8.254 -21.268 1.00 97.06 256 GLU A O 1
ATOM 1936 N N . LEU A 1 257 ? 5.812 -6.517 -20.843 1.00 98.12 257 LEU A N 1
ATOM 1937 C CA . LEU A 1 257 ? 4.918 -7.290 -19.978 1.00 98.12 257 LEU A CA 1
ATOM 1938 C C . LEU A 1 257 ? 4.220 -8.413 -20.762 1.00 98.12 257 LEU A C 1
ATOM 1940 O O . LEU A 1 257 ? 4.167 -9.539 -20.276 1.00 98.12 257 LEU A O 1
ATOM 1944 N N . ARG A 1 258 ? 3.755 -8.162 -21.995 1.00 97.38 258 ARG A N 1
ATOM 1945 C CA . ARG A 1 258 ? 3.184 -9.220 -22.855 1.00 97.38 258 ARG A CA 1
ATOM 1946 C C . ARG A 1 258 ? 4.195 -10.321 -23.157 1.00 97.38 258 ARG A C 1
ATOM 1948 O O . ARG A 1 258 ? 3.839 -11.495 -23.136 1.00 97.38 258 ARG A O 1
ATOM 1955 N N . GLU A 1 259 ? 5.450 -9.959 -23.410 1.00 97.38 259 GLU A N 1
ATOM 1956 C CA . GLU A 1 259 ? 6.525 -10.917 -23.694 1.00 97.38 259 GLU A CA 1
ATOM 1957 C C . GLU A 1 259 ? 6.828 -11.852 -22.509 1.00 97.38 259 GLU A C 1
ATOM 1959 O O . GLU A 1 259 ? 7.340 -12.950 -22.728 1.00 97.38 259 GLU A O 1
ATOM 1964 N N . THR A 1 260 ? 6.474 -11.466 -21.275 1.00 96.19 260 THR A N 1
ATOM 1965 C CA . THR A 1 260 ? 6.611 -12.334 -20.087 1.00 96.19 260 THR A CA 1
ATOM 1966 C C . THR A 1 260 ? 5.549 -13.433 -19.998 1.00 96.19 260 THR A C 1
ATOM 1968 O O . THR A 1 260 ? 5.755 -14.396 -19.270 1.00 96.19 260 THR A O 1
ATOM 1971 N N . GLY A 1 261 ? 4.451 -13.337 -20.759 1.00 95.31 261 GLY A N 1
ATOM 1972 C CA . GLY A 1 261 ? 3.319 -14.270 -20.684 1.00 95.31 261 GLY A CA 1
ATOM 1973 C C . GLY A 1 261 ? 2.125 -13.759 -19.871 1.00 95.31 261 GLY A C 1
ATOM 1974 O O . GLY A 1 261 ? 1.170 -14.502 -19.671 1.00 95.31 261 GLY A O 1
ATOM 1975 N N . ALA A 1 262 ? 2.147 -12.503 -19.423 1.00 97.81 262 ALA A N 1
ATOM 1976 C CA . ALA A 1 262 ? 1.005 -11.883 -18.757 1.00 97.81 262 ALA A CA 1
ATOM 1977 C C . ALA A 1 262 ? -0.146 -11.566 -19.731 1.00 97.81 262 ALA A C 1
ATOM 1979 O O . ALA A 1 262 ? 0.078 -11.129 -20.867 1.00 97.81 262 ALA A O 1
ATOM 1980 N N . ASP A 1 263 ? -1.388 -11.697 -19.262 1.00 97.69 263 ASP A N 1
ATOM 1981 C CA . ASP A 1 263 ? -2.585 -11.264 -19.989 1.00 97.69 263 ASP A CA 1
ATOM 1982 C C . ASP A 1 263 ? -2.776 -9.748 -19.816 1.00 97.69 263 ASP A C 1
ATOM 1984 O O . ASP A 1 263 ? -3.422 -9.259 -18.889 1.00 97.69 263 ASP A O 1
ATOM 1988 N N . VAL A 1 264 ? -2.138 -8.964 -20.686 1.00 97.75 264 VAL A N 1
ATOM 1989 C CA . VAL A 1 264 ? -2.120 -7.503 -20.538 1.00 97.75 264 VAL A CA 1
ATOM 1990 C C . VAL A 1 264 ? -3.496 -6.883 -20.781 1.00 97.75 264 VAL A C 1
ATOM 1992 O O . VAL A 1 264 ? -4.020 -6.925 -21.896 1.00 97.75 264 VAL A O 1
ATOM 1995 N N . ARG A 1 265 ? -4.034 -6.212 -19.756 1.00 95.88 265 ARG A N 1
ATOM 1996 C CA . ARG A 1 265 ? -5.313 -5.491 -19.797 1.00 95.88 265 ARG A CA 1
ATOM 1997 C C . ARG A 1 265 ? -5.094 -3.986 -19.933 1.00 95.88 265 ARG A C 1
ATOM 1999 O O . ARG A 1 265 ? -4.202 -3.414 -19.311 1.00 95.88 265 ARG A O 1
ATOM 2006 N N . ASP A 1 266 ? -5.929 -3.345 -20.746 1.00 91.44 266 ASP A N 1
ATOM 2007 C CA . ASP A 1 266 ? -5.971 -1.884 -20.862 1.00 91.44 266 ASP A CA 1
ATOM 2008 C C . ASP A 1 266 ? -6.857 -1.322 -19.745 1.00 91.44 266 ASP A C 1
ATOM 2010 O O . ASP A 1 266 ? -8.076 -1.234 -19.881 1.00 91.44 266 ASP A O 1
ATOM 2014 N N . ALA A 1 267 ? -6.240 -1.064 -18.596 1.00 92.12 267 ALA A N 1
ATOM 2015 C CA . ALA A 1 267 ? -6.899 -0.588 -17.389 1.00 92.12 267 ALA A CA 1
ATOM 2016 C C . ALA A 1 267 ? -5.924 0.246 -16.561 1.00 92.12 267 ALA A C 1
ATOM 2018 O O . ALA A 1 267 ? -4.704 0.127 -16.692 1.00 92.12 267 ALA A O 1
ATOM 2019 N N . ARG A 1 268 ? -6.443 1.088 -15.670 1.00 93.94 268 ARG A N 1
ATOM 2020 C CA . ARG A 1 268 ? -5.586 1.852 -14.759 1.00 93.94 268 ARG A CA 1
ATOM 2021 C C . ARG A 1 268 ? -5.131 1.000 -13.579 1.00 93.94 268 ARG A C 1
ATOM 2023 O O . ARG A 1 268 ? -3.997 1.153 -13.124 1.00 93.94 268 ARG A O 1
ATOM 2030 N N . VAL A 1 269 ? -6.003 0.088 -13.150 1.00 96.88 269 VAL A N 1
ATOM 2031 C CA . VAL A 1 269 ? -5.760 -0.932 -12.130 1.00 96.88 269 VAL A CA 1
ATOM 2032 C C . VAL A 1 269 ? -6.322 -2.264 -12.628 1.00 96.88 269 VAL A C 1
ATOM 2034 O O . VAL A 1 269 ? -7.406 -2.322 -13.205 1.00 96.88 269 VAL A O 1
ATOM 2037 N N . VAL A 1 270 ? -5.588 -3.344 -12.397 1.00 97.12 270 VAL A N 1
ATOM 2038 C CA . VAL A 1 270 ? -6.033 -4.718 -12.628 1.00 97.12 270 VAL A CA 1
ATOM 2039 C C . VAL A 1 270 ? -5.949 -5.459 -11.301 1.00 97.12 270 VAL A C 1
ATOM 2041 O O . VAL A 1 270 ? -4.892 -5.451 -10.669 1.00 97.12 270 VAL A O 1
ATOM 2044 N N . ASP A 1 271 ? -7.057 -6.067 -10.885 1.00 95.88 271 ASP A N 1
ATOM 2045 C CA . ASP A 1 271 ? -7.166 -6.874 -9.666 1.00 95.88 271 ASP A CA 1
ATOM 2046 C C . ASP A 1 271 ? -7.463 -8.329 -10.042 1.00 95.88 271 ASP A C 1
ATOM 2048 O O . ASP A 1 271 ? -8.498 -8.623 -10.646 1.00 95.88 271 ASP A O 1
ATOM 2052 N N . ASP A 1 272 ? -6.548 -9.221 -9.668 1.00 94.50 272 ASP A N 1
ATOM 2053 C CA . ASP A 1 272 ? -6.667 -10.670 -9.820 1.00 94.50 272 ASP A CA 1
ATOM 2054 C C . ASP A 1 272 ? -6.641 -11.384 -8.457 1.00 94.50 272 ASP A C 1
ATOM 2056 O O . ASP A 1 272 ? -6.014 -12.427 -8.277 1.00 94.50 272 ASP A O 1
ATOM 2060 N N . GLY A 1 273 ? -7.284 -10.796 -7.447 1.00 93.12 273 GLY A N 1
ATOM 2061 C CA . GLY A 1 273 ? -7.446 -11.395 -6.127 1.00 93.12 273 GLY A CA 1
ATOM 2062 C C . GLY A 1 273 ? -6.258 -11.129 -5.204 1.00 93.12 273 GLY A C 1
ATOM 2063 O O . GLY A 1 273 ? -6.319 -10.206 -4.389 1.00 93.12 273 GLY A O 1
ATOM 2064 N N . ASP A 1 274 ? -5.218 -11.964 -5.275 1.00 94.19 274 ASP A N 1
ATOM 2065 C CA . ASP A 1 274 ? -3.985 -11.860 -4.468 1.00 94.19 274 ASP A CA 1
ATOM 2066 C C . ASP A 1 274 ? -2.854 -11.075 -5.163 1.00 94.19 274 ASP A C 1
ATOM 2068 O O . ASP A 1 274 ? -1.844 -10.743 -4.537 1.00 94.19 274 ASP A O 1
ATOM 2072 N N . LEU A 1 275 ? -3.059 -10.715 -6.431 1.00 98.06 275 LEU A N 1
ATOM 2073 C CA . LEU A 1 275 ? -2.154 -9.926 -7.255 1.00 98.06 275 LEU A CA 1
ATOM 2074 C C . LEU A 1 275 ? -2.886 -8.708 -7.804 1.00 98.06 275 LEU A C 1
ATOM 2076 O O . LEU A 1 275 ? -3.934 -8.835 -8.437 1.00 98.06 275 LEU A O 1
ATOM 2080 N N . LEU A 1 276 ? -2.299 -7.530 -7.618 1.00 98.38 276 LEU A N 1
ATOM 2081 C CA . LEU A 1 276 ? -2.794 -6.297 -8.212 1.00 98.38 276 LEU A CA 1
ATOM 2082 C C . LEU A 1 276 ? -1.691 -5.607 -9.006 1.00 98.38 276 LEU A C 1
ATOM 2084 O O . LEU A 1 276 ? -0.517 -5.609 -8.639 1.00 98.38 276 LEU A O 1
ATOM 2088 N N . THR A 1 277 ? -2.059 -4.971 -10.106 1.00 98.62 277 THR A N 1
ATOM 2089 C CA . THR A 1 277 ? -1.118 -4.158 -10.877 1.00 98.62 277 THR A CA 1
ATOM 2090 C C . THR A 1 277 ? -1.765 -2.856 -11.301 1.00 98.62 277 THR A C 1
ATOM 2092 O O . THR A 1 277 ? -2.965 -2.795 -11.556 1.00 98.62 277 THR A O 1
ATOM 2095 N N . ALA A 1 278 ? -0.971 -1.797 -11.354 1.00 98.19 278 ALA A N 1
ATOM 2096 C CA . ALA A 1 278 ? -1.419 -0.476 -11.746 1.00 98.19 278 ALA A CA 1
ATOM 2097 C C . ALA A 1 278 ? -0.517 0.104 -12.829 1.00 98.19 278 ALA A C 1
ATOM 2099 O O . ALA A 1 278 ? 0.676 -0.199 -12.918 1.00 98.19 278 ALA A O 1
ATOM 2100 N N . GLY A 1 279 ? -1.113 0.958 -13.657 1.00 96.44 279 GLY A N 1
ATOM 2101 C CA . GLY A 1 279 ? -0.426 1.654 -14.733 1.00 96.44 279 GLY A CA 1
ATOM 2102 C C . GLY A 1 279 ? 0.622 2.654 -14.236 1.00 96.44 279 GLY A C 1
ATOM 2103 O O . GLY A 1 279 ? 1.133 2.598 -13.120 1.00 96.44 279 GLY A O 1
ATOM 2104 N N . GLY A 1 280 ? 0.964 3.621 -15.082 1.00 93.19 280 GLY A N 1
ATOM 2105 C CA . GLY A 1 280 ? 2.039 4.561 -14.777 1.00 93.19 280 GLY A CA 1
ATOM 2106 C C . GLY A 1 280 ? 1.742 5.513 -13.618 1.00 93.19 280 GLY A C 1
ATOM 2107 O O . GLY A 1 280 ? 0.657 6.100 -13.566 1.00 93.19 280 GLY A O 1
ATOM 2108 N N . VAL A 1 281 ? 2.749 5.719 -12.767 1.00 92.25 281 VAL A N 1
ATOM 2109 C CA . VAL A 1 281 ? 2.943 6.869 -11.872 1.00 92.25 281 VAL A CA 1
ATOM 2110 C C . VAL A 1 281 ? 1.741 7.198 -10.987 1.00 92.25 281 VAL A C 1
ATOM 2112 O O . VAL A 1 281 ? 1.568 6.642 -9.908 1.00 92.25 281 VAL A O 1
ATOM 2115 N N . THR A 1 282 ? 0.849 8.072 -11.454 1.00 95.75 282 THR A N 1
ATOM 2116 C CA . THR A 1 282 ? -0.335 8.481 -10.688 1.00 95.75 282 THR A CA 1
ATOM 2117 C C . THR A 1 282 ? -1.346 7.355 -10.504 1.00 95.75 282 THR A C 1
ATOM 2119 O O . THR A 1 282 ? -2.211 7.468 -9.647 1.00 95.75 282 THR A O 1
ATOM 2122 N N . SER A 1 283 ? -1.245 6.270 -11.280 1.00 96.38 283 SER A N 1
ATOM 2123 C CA . SER A 1 283 ? -2.124 5.099 -11.134 1.00 96.38 283 SER A CA 1
ATOM 2124 C C . SER A 1 283 ? -1.952 4.412 -9.773 1.00 96.38 283 SER A C 1
ATOM 2126 O O . SER A 1 283 ? -2.850 3.696 -9.341 1.00 96.38 283 SER A O 1
ATOM 2128 N N . GLY A 1 284 ? -0.839 4.666 -9.069 1.00 97.31 284 GLY A N 1
ATOM 2129 C CA . GLY A 1 284 ? -0.659 4.249 -7.678 1.00 97.31 284 GLY A CA 1
ATOM 2130 C C . GLY A 1 284 ? -1.692 4.857 -6.721 1.00 97.31 284 GLY A C 1
ATOM 2131 O O . GLY A 1 284 ? -2.083 4.194 -5.766 1.00 97.31 284 GLY A O 1
ATOM 2132 N N . LEU A 1 285 ? -2.197 6.067 -7.000 1.00 97.38 285 LEU A N 1
ATOM 2133 C CA . LEU A 1 285 ? -3.268 6.682 -6.207 1.00 97.38 285 LEU A CA 1
ATOM 2134 C C . LEU A 1 285 ? -4.583 5.915 -6.371 1.00 97.38 285 LEU A C 1
ATOM 2136 O O . LEU A 1 285 ? -5.230 5.599 -5.379 1.00 97.38 285 LEU A O 1
ATOM 2140 N N . ASP A 1 286 ? -4.966 5.567 -7.603 1.00 96.12 286 ASP A N 1
ATOM 2141 C CA . ASP A 1 286 ? -6.201 4.809 -7.844 1.00 96.12 286 ASP A CA 1
ATOM 2142 C C . ASP A 1 286 ? 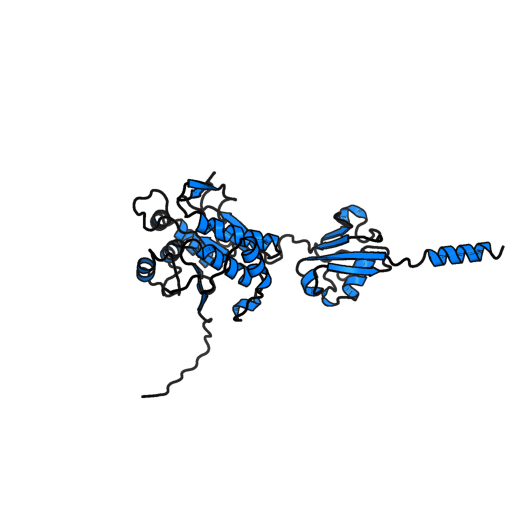-6.105 3.388 -7.295 1.00 96.12 286 ASP A C 1
ATOM 2144 O O . ASP A 1 286 ? -7.076 2.903 -6.723 1.00 96.12 286 ASP A O 1
ATOM 2148 N N . LEU A 1 287 ? -4.934 2.748 -7.411 1.00 96.75 287 LEU A N 1
ATOM 2149 C CA . LEU A 1 287 ? -4.668 1.452 -6.788 1.00 96.75 287 LEU A CA 1
ATOM 2150 C C . LEU A 1 287 ? -4.861 1.517 -5.272 1.00 96.75 287 LEU A C 1
ATOM 2152 O O . LEU A 1 287 ? -5.538 0.664 -4.706 1.00 96.75 287 LEU A O 1
ATOM 2156 N N . ALA A 1 288 ? -4.267 2.513 -4.615 1.00 97.38 288 ALA A N 1
ATOM 2157 C CA . ALA A 1 288 ? -4.357 2.644 -3.170 1.00 97.38 288 ALA A CA 1
ATOM 2158 C C . ALA A 1 288 ? -5.783 2.973 -2.716 1.00 97.38 288 ALA A C 1
ATOM 2160 O O . ALA A 1 288 ? -6.264 2.358 -1.772 1.00 97.38 288 ALA A O 1
ATOM 2161 N N . LEU A 1 289 ? -6.493 3.863 -3.419 1.00 95.44 289 LEU A N 1
ATOM 2162 C CA . LEU A 1 289 ? -7.893 4.183 -3.117 1.00 95.44 289 LEU A CA 1
ATOM 2163 C C . LEU A 1 289 ? -8.792 2.952 -3.274 1.00 95.44 289 LEU A C 1
ATOM 2165 O O . LEU A 1 289 ? -9.624 2.688 -2.412 1.00 95.44 289 LEU A O 1
ATOM 2169 N N . TYR A 1 290 ? -8.577 2.172 -4.334 1.00 93.75 290 TYR A N 1
ATOM 2170 C CA . TYR A 1 290 ? -9.277 0.912 -4.562 1.00 93.75 290 TYR A CA 1
ATOM 2171 C C . TYR A 1 290 ? -8.990 -0.128 -3.464 1.00 93.75 290 TYR A C 1
ATOM 2173 O O . TYR A 1 290 ? -9.890 -0.820 -2.992 1.00 93.75 290 TYR A O 1
ATOM 2181 N N . LEU A 1 291 ? -7.736 -0.235 -3.019 1.00 93.50 291 LEU A N 1
ATOM 2182 C CA . LEU A 1 291 ? -7.359 -1.129 -1.923 1.00 93.50 291 LEU A CA 1
ATOM 2183 C C . LEU A 1 291 ? -7.948 -0.679 -0.584 1.00 93.50 291 LEU A C 1
ATOM 2185 O O . LEU A 1 291 ? -8.374 -1.527 0.192 1.00 93.50 291 LEU A O 1
ATOM 2189 N N . VAL A 1 292 ? -8.012 0.629 -0.324 1.00 93.00 292 VAL A N 1
ATOM 2190 C CA . VAL A 1 292 ? -8.669 1.178 0.870 1.00 93.00 292 VAL A CA 1
ATOM 2191 C C . VAL A 1 292 ? -10.145 0.798 0.895 1.00 93.00 292 VAL A C 1
ATOM 2193 O O . VAL A 1 292 ? -10.612 0.331 1.926 1.00 93.00 292 VAL A O 1
ATOM 2196 N N . GLU A 1 293 ? -10.857 0.928 -0.226 1.00 88.19 293 GLU A N 1
ATOM 2197 C CA . GLU A 1 293 ? -12.250 0.473 -0.346 1.00 88.19 293 GLU A CA 1
ATOM 2198 C C . GLU A 1 293 ? -12.389 -1.018 -0.029 1.00 88.19 293 GLU A C 1
ATOM 2200 O O . GLU A 1 293 ? -13.227 -1.408 0.779 1.00 88.19 293 GLU A O 1
ATOM 2205 N N . ARG A 1 294 ? -11.512 -1.850 -0.601 1.00 85.25 294 ARG A N 1
ATOM 2206 C CA . ARG A 1 294 ? -11.521 -3.303 -0.385 1.00 85.25 294 ARG A CA 1
ATOM 2207 C C . ARG A 1 294 ? -11.202 -3.710 1.060 1.00 85.25 294 ARG A C 1
ATOM 2209 O O . ARG A 1 294 ? -11.615 -4.781 1.491 1.00 85.25 294 ARG A O 1
ATOM 2216 N N . ILE A 1 295 ? -10.425 -2.906 1.784 1.00 85.25 295 ILE A N 1
ATOM 2217 C CA . ILE A 1 295 ? -10.061 -3.168 3.185 1.00 85.25 295 ILE A CA 1
ATOM 2218 C C . ILE A 1 295 ? -11.124 -2.621 4.144 1.00 85.25 295 ILE A C 1
ATOM 2220 O O . ILE A 1 295 ? -11.399 -3.243 5.166 1.00 85.25 295 ILE A O 1
ATOM 2224 N N . ALA A 1 296 ? -11.712 -1.464 3.833 1.00 77.69 296 ALA A N 1
ATOM 2225 C CA . ALA A 1 296 ? -12.729 -0.829 4.666 1.00 77.69 296 ALA A CA 1
ATOM 2226 C C . ALA A 1 296 ? -14.062 -1.590 4.663 1.00 77.69 296 ALA A C 1
ATOM 2228 O O . ALA A 1 296 ? -14.797 -1.507 5.644 1.00 77.69 296 ALA A O 1
ATOM 2229 N N . ASP A 1 297 ? -14.349 -2.339 3.597 1.00 66.69 297 ASP A N 1
ATOM 2230 C CA . ASP A 1 297 ? -15.564 -3.135 3.467 1.00 66.69 297 ASP A CA 1
ATOM 2231 C C . ASP A 1 297 ? -15.226 -4.526 2.880 1.00 66.69 297 ASP A C 1
ATOM 2233 O O . ASP A 1 297 ? -15.117 -4.700 1.662 1.00 66.69 297 ASP A O 1
ATOM 2237 N N . PRO A 1 298 ? -14.978 -5.540 3.733 1.00 51.72 298 PRO A N 1
ATOM 2238 C CA . PRO A 1 298 ? -14.538 -6.861 3.285 1.00 51.72 298 PRO A CA 1
ATOM 2239 C C . PRO A 1 298 ? -15.606 -7.633 2.486 1.00 51.72 298 PRO A C 1
ATOM 2241 O O . PRO A 1 298 ? -15.245 -8.571 1.769 1.00 51.72 298 PRO A O 1
ATOM 2244 N N . ASP A 1 299 ? -16.884 -7.227 2.537 1.00 41.50 299 ASP A N 1
ATOM 2245 C CA . ASP A 1 299 ? -17.980 -7.815 1.746 1.00 41.50 299 ASP A CA 1
ATOM 2246 C C . ASP A 1 299 ? -18.003 -7.301 0.281 1.00 41.50 299 ASP A C 1
ATOM 2248 O O . ASP A 1 299 ? -18.727 -7.820 -0.576 1.00 41.50 299 ASP A O 1
ATOM 2252 N N . VAL A 1 300 ? -17.142 -6.335 -0.065 1.00 44.78 300 VAL A N 1
ATOM 2253 C CA . VAL A 1 300 ? -16.994 -5.737 -1.415 1.00 44.78 300 VAL A CA 1
ATOM 2254 C C . VAL A 1 300 ? -16.207 -6.616 -2.379 1.00 44.78 300 VAL A C 1
ATOM 2256 O O . VAL A 1 300 ? -16.156 -6.345 -3.583 1.00 44.78 300 VAL A O 1
ATOM 2259 N N . ALA A 1 301 ? -15.634 -7.717 -1.890 1.00 41.88 301 ALA A N 1
ATOM 2260 C CA . ALA A 1 301 ? -15.017 -8.718 -2.751 1.00 41.88 301 ALA A CA 1
ATOM 2261 C C . ALA A 1 301 ? -15.990 -9.269 -3.821 1.00 41.88 301 ALA A C 1
ATOM 2263 O O . ALA A 1 301 ? -15.512 -9.776 -4.834 1.00 41.88 301 ALA A O 1
ATOM 2264 N N . ASP A 1 302 ? -17.314 -9.115 -3.642 1.00 37.97 302 ASP A N 1
ATOM 2265 C CA . ASP A 1 302 ? -18.346 -9.713 -4.506 1.00 37.97 302 ASP A CA 1
ATOM 2266 C C . ASP A 1 302 ? -19.461 -8.753 -4.992 1.00 37.97 302 ASP A C 1
ATOM 2268 O O . ASP A 1 302 ? -20.443 -9.195 -5.591 1.00 37.97 302 ASP A O 1
ATOM 2272 N N . THR A 1 303 ? -19.353 -7.431 -4.778 1.00 34.22 303 THR A N 1
ATOM 2273 C CA . THR A 1 303 ? -20.349 -6.463 -5.290 1.00 34.22 303 THR A CA 1
ATOM 2274 C C . THR A 1 303 ? -19.720 -5.232 -5.956 1.00 34.22 303 THR A C 1
ATOM 2276 O O . THR A 1 303 ? -18.653 -4.751 -5.578 1.00 34.22 303 THR A O 1
ATOM 2279 N N . ASP A 1 304 ? -20.388 -4.733 -7.003 1.00 38.22 304 ASP A N 1
ATOM 2280 C CA . ASP A 1 304 ? -19.954 -3.620 -7.870 1.00 38.22 304 ASP A CA 1
ATOM 2281 C C . ASP A 1 304 ? -19.989 -2.229 -7.200 1.00 38.22 304 ASP A C 1
ATOM 2283 O O . ASP A 1 304 ? -19.875 -1.210 -7.882 1.00 38.22 304 ASP A O 1
ATOM 2287 N N . VAL A 1 305 ? -20.164 -2.146 -5.878 1.00 37.81 305 VAL A N 1
ATOM 2288 C CA . VAL A 1 305 ? -20.181 -0.873 -5.147 1.00 37.81 305 VAL A CA 1
ATOM 2289 C C . VAL A 1 305 ? -19.556 -1.093 -3.772 1.00 37.81 305 VAL A C 1
ATOM 2291 O O . VAL A 1 305 ? -20.199 -1.650 -2.889 1.00 37.81 305 VAL A O 1
ATOM 2294 N N . ALA A 1 306 ? -18.302 -0.664 -3.614 1.00 43.69 306 ALA A N 1
ATOM 2295 C CA . ALA A 1 306 ? -17.705 -0.471 -2.298 1.00 43.69 306 ALA A CA 1
ATOM 2296 C C . ALA A 1 306 ? -18.449 0.622 -1.536 1.00 43.69 306 ALA A C 1
ATOM 2298 O O . ALA A 1 306 ? -18.926 1.542 -2.198 1.00 43.69 306 ALA A O 1
ATOM 2299 N N . ASP A 1 307 ? -18.507 0.577 -0.200 1.00 47.84 307 ASP A N 1
ATOM 2300 C CA . ASP A 1 307 ? -18.856 1.764 0.589 1.00 47.84 307 ASP A CA 1
ATOM 2301 C C . ASP A 1 307 ? -17.846 2.892 0.261 1.00 47.84 307 ASP A C 1
ATOM 2303 O O . ASP A 1 307 ? -16.685 2.849 0.687 1.00 47.84 307 ASP A O 1
ATOM 2307 N N . PRO A 1 308 ? -18.230 3.874 -0.578 1.00 57.69 308 PRO A N 1
ATOM 2308 C CA . PRO A 1 308 ? -17.290 4.778 -1.233 1.00 57.69 308 PRO A CA 1
ATOM 2309 C C . PRO A 1 308 ? -16.841 5.913 -0.303 1.00 57.69 308 PRO A C 1
ATOM 2311 O O . PRO A 1 308 ? -15.938 6.683 -0.646 1.00 57.69 308 PRO A O 1
ATOM 2314 N N . ASP A 1 309 ? -17.436 6.020 0.889 1.00 76.69 309 ASP A N 1
ATOM 2315 C CA . ASP A 1 309 ? -17.359 7.213 1.726 1.00 76.69 309 ASP A CA 1
ATOM 2316 C C . ASP A 1 309 ? -15.928 7.532 2.183 1.00 76.69 309 ASP A C 1
ATOM 2318 O O . ASP A 1 309 ? -15.546 8.706 2.251 1.00 76.69 309 ASP A O 1
ATOM 2322 N N . VAL A 1 310 ? -15.096 6.523 2.477 1.00 84.94 310 VAL A N 1
ATOM 2323 C CA . VAL A 1 310 ? -13.720 6.776 2.938 1.00 84.94 310 VAL A CA 1
ATOM 2324 C C . VAL A 1 310 ? -12.767 7.113 1.793 1.00 84.94 310 VAL A C 1
ATOM 2326 O O . VAL A 1 310 ? -12.006 8.074 1.914 1.00 84.94 310 VAL A O 1
ATOM 2329 N N . ALA A 1 311 ? -12.820 6.397 0.669 1.00 88.75 311 ALA A N 1
ATOM 2330 C CA . ALA A 1 311 ? -11.946 6.673 -0.468 1.00 88.75 311 ALA A CA 1
ATOM 2331 C C . ALA A 1 311 ? -12.309 7.989 -1.164 1.00 88.75 311 ALA A C 1
ATOM 2333 O O . ALA A 1 311 ? -11.408 8.745 -1.530 1.00 88.75 311 ALA A O 1
ATOM 2334 N N . ASP A 1 312 ? -13.597 8.328 -1.261 1.00 89.00 312 ASP A N 1
ATOM 2335 C CA . ASP A 1 312 ? -14.035 9.640 -1.750 1.00 89.00 312 ASP A CA 1
ATOM 2336 C C . ASP A 1 312 ? -13.596 10.769 -0.815 1.00 89.00 312 ASP A C 1
ATOM 2338 O O . ASP A 1 312 ? -13.174 11.837 -1.277 1.00 89.00 312 ASP A O 1
ATOM 2342 N N . ARG A 1 313 ? -13.619 10.537 0.505 1.00 89.56 313 ARG A N 1
ATOM 2343 C CA . ARG A 1 313 ? -13.087 11.503 1.469 1.00 89.56 313 ARG A CA 1
ATOM 2344 C C . ARG A 1 313 ? -11.587 11.707 1.286 1.00 89.56 313 ARG A C 1
ATOM 2346 O O . ARG A 1 313 ? -11.158 12.857 1.247 1.00 89.56 313 ARG A O 1
ATOM 2353 N N . ILE A 1 314 ? -10.804 10.635 1.145 1.00 93.50 314 ILE A N 1
ATOM 2354 C CA . ILE A 1 314 ? -9.354 10.730 0.903 1.00 93.50 314 ILE A CA 1
ATOM 2355 C C . ILE A 1 314 ? -9.098 11.494 -0.391 1.00 93.50 314 ILE A C 1
ATOM 2357 O O . ILE A 1 314 ? -8.393 12.497 -0.358 1.00 93.50 314 ILE A O 1
ATOM 2361 N N . ALA A 1 315 ? -9.728 11.084 -1.495 1.00 93.50 315 ALA A N 1
ATOM 2362 C CA . ALA A 1 315 ? -9.600 11.738 -2.795 1.00 93.50 315 ALA A CA 1
ATOM 2363 C C . ALA A 1 315 ? -9.932 13.238 -2.725 1.00 93.50 315 ALA A C 1
ATOM 2365 O O . ALA A 1 315 ? -9.219 14.055 -3.303 1.00 93.50 315 ALA A O 1
ATOM 2366 N N . THR A 1 316 ? -10.954 13.615 -1.951 1.00 92.56 316 THR A N 1
ATOM 2367 C CA . THR A 1 316 ? -11.294 15.021 -1.695 1.00 92.56 316 THR A CA 1
ATOM 2368 C C . THR A 1 316 ? -10.179 15.759 -0.948 1.00 92.56 316 THR A C 1
ATOM 2370 O O . THR A 1 316 ? -9.853 16.885 -1.318 1.00 92.56 316 THR A O 1
ATOM 2373 N N . VAL A 1 317 ? -9.583 15.153 0.087 1.00 93.50 317 VAL A N 1
ATOM 2374 C CA . VAL A 1 317 ? -8.500 15.775 0.873 1.00 93.50 317 VAL A CA 1
ATOM 2375 C C . VAL A 1 317 ? -7.238 15.983 0.040 1.00 93.50 317 VAL A C 1
ATOM 2377 O O . VAL A 1 317 ? -6.630 17.048 0.123 1.00 93.50 317 VAL A O 1
ATOM 2380 N N . ILE A 1 318 ? -6.869 15.007 -0.791 1.00 95.31 318 ILE A N 1
ATOM 2381 C CA . ILE A 1 318 ? -5.679 15.098 -1.650 1.00 95.31 318 ILE A CA 1
ATOM 2382 C C . ILE A 1 318 ? -5.940 15.819 -2.983 1.00 95.31 318 ILE A C 1
ATOM 2384 O O . ILE A 1 318 ? -5.072 15.821 -3.854 1.00 95.31 318 ILE A O 1
ATOM 2388 N N . GLU A 1 319 ? -7.127 16.416 -3.154 1.00 95.06 319 GLU A N 1
ATOM 2389 C CA . GLU A 1 319 ? -7.572 17.096 -4.380 1.00 95.06 319 GLU A CA 1
ATOM 2390 C C . GLU A 1 319 ? -7.382 16.239 -5.649 1.00 95.06 319 GLU A C 1
ATOM 2392 O O . GLU A 1 319 ? -6.898 16.703 -6.686 1.00 95.06 319 GLU A O 1
ATOM 2397 N N . TYR A 1 320 ? -7.754 14.961 -5.565 1.00 94.50 320 TYR A N 1
ATOM 2398 C CA . TYR A 1 320 ? -7.560 13.983 -6.628 1.00 94.50 320 TYR A CA 1
ATOM 2399 C C . TYR A 1 320 ? -8.876 13.574 -7.296 1.00 94.50 320 TYR A C 1
ATOM 2401 O O . TYR A 1 320 ? -9.752 12.970 -6.679 1.00 94.50 320 TYR A O 1
ATOM 2409 N N . ASP A 1 321 ? -8.978 13.832 -8.602 1.00 90.69 321 ASP A N 1
ATOM 2410 C CA . ASP A 1 321 ? -10.060 13.309 -9.436 1.00 90.69 321 ASP A CA 1
ATOM 2411 C C . ASP A 1 321 ? -9.777 11.850 -9.806 1.00 90.69 321 ASP A C 1
ATOM 2413 O O . ASP A 1 321 ? -8.961 11.551 -10.689 1.00 90.69 321 ASP A O 1
ATOM 2417 N N . ARG A 1 322 ? -10.482 10.944 -9.129 1.00 84.38 322 ARG A N 1
ATOM 2418 C CA . ARG A 1 322 ? -10.337 9.501 -9.306 1.00 84.38 322 ARG A CA 1
ATOM 2419 C C . ARG A 1 322 ? -10.641 9.081 -10.758 1.00 84.38 322 ARG A C 1
ATOM 2421 O O . ARG A 1 322 ? -11.593 9.573 -11.370 1.00 84.38 322 ARG A O 1
ATOM 2428 N N . ARG A 1 323 ? -9.868 8.143 -11.318 1.00 78.75 323 ARG A N 1
ATOM 2429 C CA . ARG A 1 323 ? -10.114 7.573 -12.660 1.00 78.75 323 ARG A CA 1
ATOM 2430 C C . ARG A 1 323 ? -10.296 6.057 -12.562 1.00 78.75 323 ARG A C 1
ATOM 2432 O O . ARG A 1 323 ? -9.328 5.309 -12.663 1.00 78.75 323 ARG A O 1
ATOM 2439 N N . PHE A 1 324 ? -11.536 5.607 -12.361 1.00 63.94 324 PHE A N 1
ATOM 2440 C CA . PHE A 1 324 ? -11.848 4.183 -12.176 1.00 63.94 324 PHE A CA 1
ATOM 2441 C C . PHE A 1 324 ? -12.019 3.422 -13.476 1.00 63.94 324 PHE A C 1
ATOM 2443 O O . PHE A 1 324 ? -13.134 3.209 -13.936 1.00 63.94 324 PHE A O 1
ATOM 2450 N N . ASP A 1 325 ? -10.899 2.929 -13.989 1.00 74.31 325 ASP A N 1
ATOM 2451 C CA . ASP A 1 325 ? -10.884 1.797 -14.908 1.00 74.31 325 ASP A CA 1
ATOM 2452 C C . ASP A 1 325 ? -10.206 0.626 -14.184 1.00 74.31 325 ASP A C 1
ATOM 2454 O O . ASP A 1 325 ? -8.993 0.425 -14.309 1.00 74.31 325 ASP A O 1
ATOM 2458 N N . VAL A 1 326 ? -10.981 -0.088 -13.356 1.00 79.06 326 VAL A N 1
ATOM 2459 C CA . VAL A 1 326 ? -10.538 -1.309 -12.665 1.00 79.06 326 VAL A CA 1
ATOM 2460 C C . VAL A 1 326 ? -11.055 -2.519 -13.430 1.00 79.06 326 VAL A C 1
ATOM 2462 O O . VAL A 1 326 ? -12.261 -2.672 -13.618 1.00 79.06 326 VAL A O 1
ATOM 2465 N N . VAL A 1 327 ? -10.152 -3.403 -13.847 1.00 84.88 327 VAL A N 1
ATOM 2466 C CA . VAL A 1 327 ? -10.522 -4.701 -14.425 1.00 84.88 327 VAL A CA 1
ATOM 2467 C C . VAL A 1 327 ? -10.361 -5.781 -13.361 1.00 84.88 327 VAL A C 1
ATOM 2469 O O . VAL A 1 327 ? -9.251 -6.009 -12.885 1.00 84.88 327 VAL A O 1
ATOM 2472 N N . ARG A 1 328 ? -11.470 -6.449 -13.020 1.00 81.00 328 ARG A N 1
ATOM 2473 C CA . ARG A 1 328 ? -11.518 -7.623 -12.137 1.00 81.00 328 ARG A CA 1
ATOM 2474 C C . ARG A 1 328 ? -11.686 -8.900 -12.956 1.00 81.00 328 ARG A C 1
ATOM 2476 O O . ARG A 1 328 ? -12.439 -8.925 -13.933 1.00 81.00 328 ARG A O 1
ATOM 2483 N N . THR A 1 329 ? -11.034 -9.974 -12.545 1.00 69.50 329 THR A N 1
ATOM 2484 C CA . THR A 1 329 ? -11.338 -11.336 -13.001 1.00 69.50 329 THR A CA 1
ATOM 2485 C C . THR A 1 329 ? -12.337 -11.962 -12.035 1.00 69.50 329 THR A C 1
ATOM 2487 O O . THR A 1 329 ? -12.073 -12.068 -10.842 1.00 69.50 329 THR A O 1
ATOM 2490 N N . ALA A 1 330 ? -13.515 -12.348 -12.536 1.00 46.47 330 ALA A N 1
ATOM 2491 C CA . ALA A 1 330 ? -14.496 -13.069 -11.731 1.00 46.47 330 ALA A CA 1
ATOM 2492 C C . ALA A 1 330 ? -13.865 -14.364 -11.196 1.00 46.47 330 ALA A C 1
ATOM 2494 O O . ALA A 1 330 ? -13.203 -15.085 -11.950 1.00 46.47 330 ALA A O 1
ATOM 2495 N N . GLY A 1 331 ? -14.068 -14.637 -9.905 1.00 39.72 331 GLY A N 1
ATOM 2496 C CA . GLY A 1 331 ? -13.588 -15.846 -9.248 1.00 39.72 331 GLY A CA 1
ATOM 2497 C C . GLY A 1 331 ? -13.952 -17.090 -10.055 1.00 39.72 331 GLY A C 1
ATOM 2498 O O . GLY A 1 331 ? -15.043 -17.205 -10.615 1.00 39.72 331 GLY A O 1
ATOM 2499 N N . THR A 1 332 ? -13.011 -18.025 -10.151 1.00 32.09 332 THR A N 1
ATOM 2500 C CA . THR A 1 332 ? -13.242 -19.325 -10.775 1.00 32.09 332 THR A CA 1
ATOM 2501 C C . THR A 1 332 ? -14.236 -20.113 -9.930 1.00 32.09 332 THR A C 1
ATOM 2503 O O . THR A 1 332 ? -13.862 -20.880 -9.045 1.00 32.09 332 THR A O 1
ATOM 2506 N N . ASP A 1 333 ? -15.520 -19.962 -10.239 1.00 29.02 333 ASP A N 1
ATOM 2507 C CA . ASP A 1 333 ? -16.541 -20.916 -9.839 1.00 29.02 333 ASP A CA 1
ATOM 2508 C C . ASP A 1 333 ? -16.271 -22.225 -10.589 1.00 29.02 333 ASP A C 1
ATOM 2510 O O . ASP A 1 333 ? -16.690 -22.460 -11.725 1.00 29.02 333 ASP A O 1
ATOM 2514 N N . ALA A 1 334 ? -15.516 -23.108 -9.941 1.00 32.38 334 ALA A N 1
ATOM 2515 C CA . ALA A 1 334 ? -15.410 -24.503 -10.318 1.00 32.38 334 ALA A CA 1
ATOM 2516 C C . ALA A 1 334 ? -16.726 -25.223 -9.975 1.00 32.38 334 ALA A C 1
ATOM 2518 O O . ALA A 1 334 ? -16.765 -26.105 -9.119 1.00 32.38 334 ALA A O 1
ATOM 2519 N N . THR A 1 335 ? -17.814 -24.890 -10.669 1.00 31.30 335 THR A N 1
ATOM 2520 C CA . THR A 1 335 ? -18.969 -25.783 -10.789 1.00 31.30 335 THR A CA 1
ATOM 2521 C C . THR A 1 335 ? -19.310 -25.981 -12.258 1.00 31.30 335 THR A C 1
ATOM 2523 O O . THR A 1 335 ? -19.580 -25.062 -13.022 1.00 31.30 335 THR A O 1
ATOM 2526 N N . GLY A 1 336 ? -19.181 -27.237 -12.682 1.00 35.47 336 GLY A N 1
ATOM 2527 C CA . GLY A 1 336 ? -19.295 -27.633 -14.072 1.00 35.47 336 GLY A CA 1
ATOM 2528 C C . GLY A 1 336 ? -20.676 -27.366 -14.657 1.00 35.47 336 GLY A C 1
ATOM 2529 O O . GLY A 1 336 ? -21.695 -27.777 -14.109 1.00 35.47 336 GLY A O 1
ATOM 2530 N N . GLY A 1 337 ? -20.672 -26.801 -15.854 1.00 25.47 337 GLY A N 1
ATOM 2531 C CA . GLY A 1 337 ? -21.789 -26.829 -16.779 1.00 25.47 337 GLY A CA 1
ATOM 2532 C C . GLY A 1 337 ? -21.226 -26.903 -18.185 1.00 25.47 337 GLY A C 1
ATOM 2533 O O . GLY A 1 337 ? -20.843 -25.891 -18.756 1.00 25.47 337 GLY A O 1
ATOM 2534 N N . ARG A 1 338 ? -21.126 -28.118 -18.736 1.00 34.81 338 ARG A N 1
ATOM 2535 C CA . ARG A 1 338 ? -21.075 -28.276 -20.190 1.00 34.81 338 ARG A CA 1
ATOM 2536 C C . ARG A 1 338 ? -22.372 -27.690 -20.728 1.00 34.81 338 ARG A C 1
ATOM 2538 O O . ARG A 1 338 ? -23.424 -28.230 -20.395 1.00 34.81 338 ARG A O 1
ATOM 2545 N N . ASP A 1 339 ? -22.278 -26.675 -21.572 1.00 28.69 339 ASP A N 1
ATOM 2546 C CA . ASP A 1 339 ? -23.338 -26.400 -22.530 1.00 28.69 339 ASP A CA 1
ATOM 2547 C C . ASP A 1 339 ? -22.765 -26.554 -23.940 1.00 28.69 339 ASP A C 1
ATOM 2549 O O . ASP A 1 339 ? -22.060 -25.699 -24.474 1.00 28.69 339 ASP A O 1
ATOM 2553 N N . GLU A 1 340 ? -22.985 -27.750 -24.484 1.00 39.44 340 GLU A N 1
ATOM 2554 C CA . GLU A 1 340 ? -22.979 -27.984 -25.918 1.00 39.44 340 GLU A CA 1
ATOM 2555 C C . GLU A 1 340 ? -24.358 -27.555 -26.430 1.00 39.44 340 GLU A C 1
ATOM 2557 O O . GLU A 1 340 ? -25.327 -28.273 -26.201 1.00 39.44 340 GLU A O 1
ATOM 2562 N N . SER A 1 341 ? -24.462 -26.433 -27.141 1.00 33.53 341 SER A N 1
ATOM 2563 C CA . SER A 1 341 ? -25.399 -26.290 -28.268 1.00 33.53 341 SER A CA 1
ATOM 2564 C C . SER A 1 341 ? -25.252 -24.938 -28.975 1.00 33.53 341 SER A C 1
ATOM 2566 O O . SER A 1 341 ? -25.385 -23.897 -28.350 1.00 33.53 341 SER A O 1
ATOM 2568 N N . GLU A 1 342 ? -24.949 -25.029 -30.279 1.00 36.91 342 GLU A N 1
ATOM 2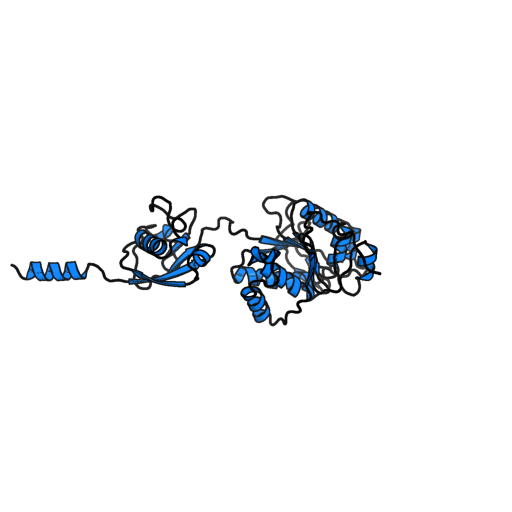569 C CA . GLU A 1 342 ? -25.538 -24.300 -31.430 1.00 36.91 342 GLU A CA 1
ATOM 2570 C C . GLU A 1 342 ? -25.719 -22.764 -31.324 1.00 36.91 342 GLU A C 1
ATOM 2572 O O . GLU A 1 342 ? -26.209 -22.232 -30.342 1.00 36.91 342 GLU A O 1
ATOM 2577 N N . PHE A 1 343 ? -25.337 -21.940 -32.303 1.00 36.38 343 PHE A N 1
ATOM 2578 C CA . PHE A 1 343 ? -25.786 -21.870 -33.705 1.00 36.38 343 PHE A CA 1
ATOM 2579 C C . PHE A 1 343 ? -24.682 -21.174 -34.539 1.00 36.38 343 PHE A C 1
ATOM 2581 O O . PHE A 1 343 ? -24.083 -20.211 -34.065 1.00 36.38 343 PHE A O 1
ATOM 2588 N N . ASP A 1 344 ? -24.209 -21.788 -35.628 1.00 38.22 344 ASP A N 1
ATOM 2589 C CA . ASP A 1 344 ? -24.631 -21.613 -37.043 1.00 38.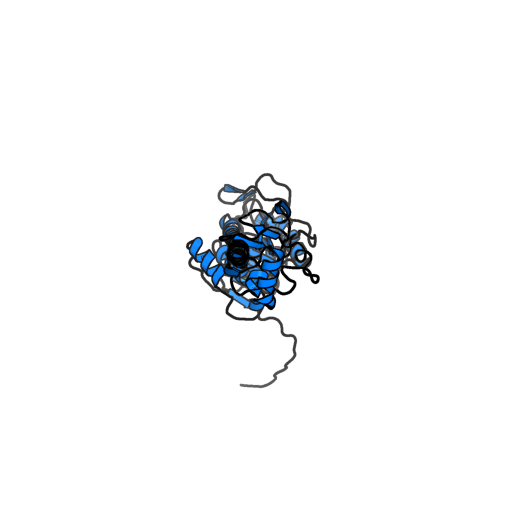22 344 ASP A CA 1
ATOM 2590 C C . ASP A 1 344 ? -23.898 -20.460 -37.761 1.00 38.22 344 ASP A C 1
ATOM 2592 O O . ASP A 1 344 ? -24.127 -19.276 -37.418 1.00 38.22 344 ASP A O 1
#

Mean predicted aligned error: 15.18 Å

Nearest PDB structures (foldseek):
  3noq-assembly1_A  TM=8.733E-01  e=2.715E-14  Pseudomonas fluorescens
  7lav-assembly1_A  TM=8.613E-01  e=2.555E-14  Pseudomonas protegens Pf-5
  3ewn-assembly1_A  TM=8.047E-01  e=1.571E-14  Pseudomonas syringae pv. tomato
  3fse-assembly1_B  TM=7.995E-01  e=2.925E-12  Trichormus variabilis ATCC 29413
  4y1r-assembly1_A  TM=8.610E-01  e=2.174E-11  Staphylococcus aureus subsp. aureus Mu50

Radius of gyration: 27.13 Å; Cα contacts (8 Å, |Δi|>4): 706; chains: 1; bounding box: 65×49×103 Å

pLDDT: mean 84.99, std 18.93, range [25.47, 98.88]

Secondary structure (DSSP, 8-state):
--SHHHHHHHHHTTSS---EEEEEEE-THHHHHHTSSEEEEEE--SBHHHHHHHHHHH-GGGTTTSB-TTSSSBSTT-EEEETTEEGGGTTGGGPBP-TT-EEEEE---SS-S--EEEEEE--TT--HHHHHHHHHHHHHHHHTT-SEEEEEEESS--S-EE-TTS-EE--SEEPPPTT-TTS-SEEEE----TT-TT-SSSHHHHHHH-HHHHHHHHHHHTT-EEEEETTHHHHHHHTT-STTSEE---GGGHHHHHHTT-EE--SSEEE-SSEEEE-STTHHHHHHHHHHHHHH-GGGGGSS---THHHHHHHHHTT------EEEPPP-------------

Foldseek 3Di:
DPVVVVVVVVVVVVVQDPWAWEKEAEADQRCVQVVHRIDIDGDSDFWLLSVVVVVCVVRVSCVCVQAHPVSPAGRDQKFKDWVPHTCVVPVHRRHTDDHYTYIYIDGPPPPDPVQQEEEEEAWAQFADLQRVLLQLLQVLLVVVRFSYDYFYAYQDDDQWHAYNVGDIDGGPYHQDAALPPNHGLEYEYGFGCCVVCVDPIGLVVCLVVCPLLCRQLRNVVSNHQYEYAACRLVSVLSNVNQACHEEEHEPVCQVVSVVSRHNYDPFQKEDEDSYIYGYHRNSSNLVSLVVSLCRRDVVCVPDPDGPNVSSVVSCVVVVHDHDDRYHYDPDPPPDDDDDDDDDD